Protein AF-A0A1J7FN39-F1 (afdb_monomer_lite)

Radius of gyration: 36.55 Å; chains: 1; bounding box: 79×54×93 Å

Sequence (233 aa):
MSTKKVCKKVKIRKEMMRYMKLQKYIIPDVGKKKDVFAILNDAWRRHKCAIKEEHFSKYKTTYERLKNHLKDIPECATKANKEMPNQAEMFCETRQSKKGESLDQETTNAVAQLKDLIENSSQQPGETFQSVFGKEKPRRVRCNGRVTTPTLLKRTEEIAKIEKIHVDELKLLNDKVEEIDAKYKQEMSSMEQNFSNFAKECHKSKQLRSRCGGISNNVINTGYFYVDTCSKY

Organism: Lupinus angustifolius (NCBI:txid3871)

pLDDT: mean 70.2, std 17.02, range [32.0, 96.12]

Foldseek 3Di:
DDDDDPDPPVVVVVVVVVCCCPPPDPDDPVRPPPDVVVVVVVVVVVVVVVCCVVQPVVDDDPVSSVVSPDPPPPPPDDDDDDDQPALLLLLLVVQDDDPPDDGDPVSVVLNVQLVVCVVPDPDDSNVSVCVSPNDDDPVDRPRDDPPDDSVVSVVVVVVVVVVVVVVVVVVVVVVVVVVVVVVVVVVVVVVVVVVVVVVVVVVVVVVVCVVPPDDDDDDPPPPPPDPPPPDDD

InterPro domains:
  IPR004252 Probable transposase, Ptta/En/Spm, plant [PF03004] (35-150)

Secondary structure (DSSP, 8-state):
-----S-HHHHHHHHHHHHIIIII----TTTTTTHHHHHHHHHHHHHHHHHHIIIIIT--SHHHHHHTS-TTS--TTSSSS--PPPHHHHHHHHTSPPTT-PPPHHHHHHHHHHHHHHHH--S-HHHHHHHHH-PPBTTB-SS--SS--HHHHHHHHHHHHHHHHHHHHHHHHHHHHHHHHHHHHHHHHHHHHHHHHHHHHHHHHHHHHHHS---------------------

Structure (mmCIF, N/CA/C/O backbone):
data_AF-A0A1J7FN39-F1
#
_entry.id   AF-A0A1J7FN39-F1
#
loop_
_atom_site.group_PDB
_atom_site.id
_atom_site.type_symbol
_atom_site.label_atom_id
_atom_site.label_alt_id
_atom_site.label_comp_id
_atom_site.label_asym_id
_atom_site.label_entity_id
_atom_site.label_seq_id
_atom_site.pdbx_PDB_ins_code
_atom_site.Cartn_x
_atom_site.Cartn_y
_atom_site.Cartn_z
_atom_site.occupancy
_atom_site.B_iso_or_equiv
_atom_site.auth_seq_id
_atom_site.auth_comp_id
_atom_site.auth_asym_id
_atom_site.auth_atom_id
_atom_site.pdbx_PDB_model_num
ATOM 1 N N . MET A 1 1 ? 16.480 -22.082 7.701 1.00 34.12 1 MET A N 1
ATOM 2 C CA . MET A 1 1 ? 15.512 -22.194 6.581 1.00 34.12 1 MET A CA 1
ATOM 3 C C . MET A 1 1 ? 14.084 -22.133 7.110 1.00 34.12 1 MET A C 1
ATOM 5 O O . MET A 1 1 ? 13.829 -22.644 8.190 1.00 34.12 1 MET A O 1
ATOM 9 N N . SER A 1 2 ? 13.177 -21.590 6.289 1.00 32.00 2 SER A N 1
ATOM 10 C CA . SER A 1 2 ? 11.706 -21.670 6.371 1.00 32.00 2 SER A CA 1
ATOM 11 C C . SER A 1 2 ? 10.966 -20.439 6.915 1.00 32.00 2 SER A C 1
ATOM 13 O O . SER A 1 2 ? 10.503 -20.367 8.051 1.00 32.00 2 SER A O 1
ATOM 15 N N . THR A 1 3 ? 10.809 -19.473 6.009 1.00 44.78 3 THR A N 1
ATOM 16 C CA . THR A 1 3 ? 9.709 -18.507 5.972 1.00 44.78 3 THR A CA 1
ATOM 17 C C . THR A 1 3 ? 8.399 -19.206 5.564 1.00 44.78 3 THR A C 1
ATOM 19 O O . THR A 1 3 ? 8.427 -20.249 4.915 1.00 44.78 3 THR A O 1
ATOM 22 N N . LYS A 1 4 ? 7.252 -18.559 5.845 1.00 38.06 4 LYS A N 1
ATOM 23 C CA . LYS A 1 4 ? 5.881 -18.822 5.323 1.00 38.06 4 LYS A CA 1
ATOM 24 C C . LYS A 1 4 ? 4.934 -19.614 6.239 1.00 38.06 4 LYS A C 1
ATOM 26 O O . LYS A 1 4 ? 4.622 -20.774 5.990 1.00 38.06 4 LYS A O 1
ATOM 31 N N . LYS A 1 5 ? 4.295 -18.923 7.192 1.00 41.59 5 LYS A N 1
ATOM 32 C CA . LYS A 1 5 ? 2.971 -19.327 7.723 1.00 41.59 5 LYS A CA 1
ATOM 33 C C . LYS A 1 5 ? 1.988 -18.153 7.830 1.00 41.59 5 LYS A C 1
ATOM 35 O O . LYS A 1 5 ? 1.170 -18.091 8.739 1.00 41.59 5 LYS A O 1
ATOM 40 N N . VAL A 1 6 ? 2.019 -17.231 6.868 1.00 36.62 6 VAL A N 1
ATOM 41 C CA . VAL A 1 6 ? 0.958 -16.224 6.736 1.00 36.62 6 VAL A CA 1
ATOM 42 C C . VAL A 1 6 ? -0.284 -16.896 6.129 1.00 36.62 6 VAL A C 1
ATOM 44 O O . VAL A 1 6 ? -0.301 -17.277 4.962 1.00 36.62 6 VAL A O 1
ATOM 47 N N . CYS A 1 7 ? -1.329 -17.029 6.950 1.00 39.72 7 CYS A N 1
ATOM 48 C CA . CYS A 1 7 ? -2.735 -17.138 6.544 1.00 39.72 7 CYS A CA 1
ATOM 49 C C . CYS A 1 7 ? -3.191 -18.429 5.816 1.00 39.72 7 CYS A C 1
ATOM 51 O O . CYS A 1 7 ? -3.569 -18.406 4.645 1.00 39.72 7 CYS A O 1
ATOM 53 N N . LYS A 1 8 ? -3.291 -19.563 6.530 1.00 43.03 8 LYS A N 1
ATOM 54 C CA . LYS A 1 8 ? -3.898 -20.807 5.992 1.00 43.03 8 LYS A CA 1
ATOM 55 C C . LYS A 1 8 ? -5.393 -20.663 5.616 1.00 43.03 8 LYS A C 1
ATOM 57 O O . LYS A 1 8 ? -5.844 -21.294 4.667 1.00 43.03 8 LYS A O 1
ATOM 62 N N . LYS A 1 9 ? -6.162 -19.783 6.278 1.00 40.75 9 LYS A N 1
ATOM 63 C CA . LYS A 1 9 ? -7.630 -19.652 6.091 1.00 40.75 9 LYS A CA 1
ATOM 64 C C . LYS A 1 9 ? -8.039 -19.035 4.741 1.00 40.75 9 LYS A C 1
ATOM 66 O O . LYS A 1 9 ? -9.025 -19.453 4.142 1.00 40.75 9 LYS A O 1
ATOM 71 N N . VAL A 1 10 ? -7.265 -18.069 4.234 1.00 43.56 10 VAL A N 1
ATOM 72 C CA . VAL A 1 10 ? -7.459 -17.477 2.890 1.00 43.56 10 VAL A CA 1
ATOM 73 C C . VAL A 1 10 ? -6.849 -18.370 1.805 1.00 43.56 10 VAL A C 1
ATOM 75 O O . VAL A 1 10 ? -7.327 -18.379 0.669 1.00 43.56 10 VAL A O 1
ATOM 78 N N . LYS A 1 11 ? -5.827 -19.156 2.161 1.00 51.25 11 LYS A N 1
ATOM 79 C CA . LYS A 1 11 ? -5.111 -20.038 1.240 1.00 51.25 11 LYS A CA 1
ATOM 80 C C . LYS A 1 11 ? -5.948 -21.247 0.816 1.00 51.25 11 LYS A C 1
ATOM 82 O O . LYS A 1 11 ? -6.052 -21.477 -0.378 1.00 51.25 11 LYS A O 1
ATOM 87 N N . ILE A 1 12 ? -6.650 -21.915 1.738 1.00 55.88 12 ILE A N 1
ATOM 88 C CA . ILE A 1 12 ? -7.479 -23.102 1.429 1.00 55.88 12 ILE A CA 1
ATOM 89 C C . ILE A 1 12 ? -8.626 -22.767 0.464 1.00 55.88 12 ILE A C 1
ATOM 91 O O . ILE A 1 12 ? -8.820 -23.465 -0.524 1.00 55.88 12 ILE A O 1
ATOM 95 N N . ARG A 1 13 ? -9.349 -21.657 0.678 1.00 53.62 13 ARG A N 1
ATOM 96 C CA . ARG A 1 13 ? -10.420 -21.232 -0.244 1.00 53.62 13 ARG A CA 1
ATOM 97 C C . ARG A 1 13 ? -9.867 -20.897 -1.631 1.00 53.62 13 ARG A C 1
ATOM 99 O O . ARG A 1 13 ? -10.466 -21.278 -2.629 1.00 53.62 13 ARG A O 1
ATOM 106 N N . LYS A 1 14 ? -8.734 -20.188 -1.706 1.00 58.44 14 LYS A N 1
ATOM 107 C CA . LYS A 1 14 ? -8.092 -19.841 -2.984 1.00 58.44 14 LYS A CA 1
ATOM 108 C C . LYS A 1 14 ? -7.512 -21.070 -3.690 1.00 58.44 14 LYS A C 1
ATOM 110 O O . LYS A 1 14 ? -7.624 -21.147 -4.906 1.00 58.44 14 LYS A O 1
ATOM 115 N N . GLU A 1 15 ? -6.943 -22.025 -2.959 1.00 63.81 15 GLU A N 1
ATOM 116 C CA . GLU A 1 15 ? -6.402 -23.272 -3.513 1.00 63.81 15 GLU A CA 1
ATOM 117 C C . GLU A 1 15 ? -7.497 -24.237 -3.960 1.00 63.81 15 GLU A C 1
ATOM 119 O O . GLU A 1 15 ? -7.397 -24.753 -5.062 1.00 63.81 15 GLU A O 1
ATOM 124 N N . MET A 1 16 ? -8.588 -24.391 -3.205 1.00 64.12 16 MET A N 1
ATOM 125 C CA . MET A 1 16 ? -9.769 -25.155 -3.632 1.00 64.12 16 MET A CA 1
ATOM 126 C C . MET A 1 16 ? -10.371 -24.579 -4.924 1.00 64.12 16 MET A C 1
ATOM 128 O O . MET A 1 16 ? -10.688 -25.313 -5.858 1.00 64.12 16 MET A O 1
ATOM 132 N N . MET A 1 17 ? -10.447 -23.248 -5.020 1.00 61.38 17 MET A N 1
ATOM 133 C CA . MET A 1 17 ? -10.901 -22.552 -6.230 1.00 61.38 17 MET A CA 1
ATOM 134 C C . MET A 1 17 ? -9.913 -22.700 -7.395 1.00 61.38 17 MET A C 1
ATOM 136 O O . MET A 1 17 ? -10.335 -22.825 -8.542 1.00 61.38 17 MET A O 1
ATOM 140 N N . ARG A 1 18 ? -8.604 -22.696 -7.114 1.00 63.25 18 ARG A N 1
ATOM 141 C CA . ARG A 1 18 ? -7.536 -22.860 -8.109 1.00 63.25 18 ARG A CA 1
ATOM 142 C C . ARG A 1 18 ? -7.472 -24.304 -8.630 1.00 63.25 18 ARG A C 1
ATOM 144 O O . ARG A 1 18 ? -7.409 -24.482 -9.837 1.00 63.25 18 ARG A O 1
ATOM 151 N N . TYR A 1 19 ? -7.581 -25.307 -7.759 1.00 63.31 19 TYR A N 1
ATOM 152 C CA . TYR A 1 19 ? -7.671 -26.735 -8.093 1.00 63.31 19 TYR A CA 1
ATOM 153 C C . TYR A 1 19 ? -8.865 -27.013 -9.011 1.00 63.31 19 TYR A C 1
ATOM 155 O O . TYR A 1 19 ? -8.715 -27.563 -10.098 1.00 63.31 19 TYR A O 1
ATOM 163 N N . MET A 1 20 ? -10.053 -26.544 -8.626 1.00 62.12 20 MET A N 1
ATOM 164 C CA . MET A 1 20 ? -11.268 -26.787 -9.402 1.00 62.12 20 MET A CA 1
ATOM 165 C C . MET A 1 20 ? -11.247 -26.087 -10.772 1.00 62.12 20 MET A C 1
ATOM 167 O O . MET A 1 20 ? -11.716 -26.660 -11.752 1.00 62.12 20 MET A O 1
ATOM 171 N N . LYS A 1 21 ? -10.680 -24.872 -10.846 1.00 60.75 21 LYS A N 1
ATOM 172 C CA . LYS A 1 21 ? -10.595 -24.072 -12.079 1.00 60.75 21 LYS A CA 1
ATOM 173 C C . LYS A 1 21 ? -9.483 -24.524 -13.036 1.00 60.75 21 LYS A C 1
ATOM 175 O O . LYS A 1 21 ? -9.613 -24.277 -14.227 1.00 60.75 21 LYS A O 1
ATOM 180 N N . LEU A 1 22 ? -8.396 -25.121 -12.533 1.00 58.16 22 LEU A N 1
ATOM 181 C CA . LEU A 1 22 ? -7.221 -25.476 -13.344 1.00 58.16 22 LEU A CA 1
ATOM 182 C C . LEU A 1 22 ? -7.068 -26.976 -13.621 1.00 58.16 22 LEU A C 1
ATOM 184 O O . LEU A 1 22 ? -6.433 -27.313 -14.610 1.00 58.16 22 LEU A O 1
ATOM 188 N N . GLN A 1 23 ? -7.592 -27.869 -12.772 1.00 54.88 23 GLN A N 1
ATOM 189 C CA . GLN A 1 23 ? -7.263 -29.302 -12.860 1.00 54.88 23 GLN A CA 1
ATOM 190 C C . GLN A 1 23 ? -8.425 -30.233 -13.217 1.00 54.88 23 GLN A C 1
ATOM 192 O O . GLN A 1 23 ? -8.148 -31.355 -13.628 1.00 54.88 23 GLN A O 1
ATOM 197 N N . LYS A 1 24 ? -9.699 -29.834 -13.060 1.00 48.84 24 LYS A N 1
ATOM 198 C CA . LYS A 1 24 ? -10.812 -30.803 -13.160 1.00 48.84 24 LYS A CA 1
ATOM 199 C C . LYS A 1 24 ? -11.953 -30.439 -14.116 1.00 48.84 24 LYS A C 1
ATOM 201 O O . LYS A 1 24 ? -12.565 -31.355 -14.650 1.00 48.84 24 LYS A O 1
ATOM 206 N N . TYR A 1 25 ? -12.235 -29.155 -14.367 1.00 53.25 25 TYR A N 1
ATOM 207 C CA . TYR A 1 25 ? -13.359 -28.753 -15.229 1.00 53.25 25 TYR A CA 1
ATOM 208 C C . TYR A 1 25 ? -13.048 -27.498 -16.059 1.00 53.25 25 TYR A C 1
ATOM 210 O O . TYR A 1 25 ? -12.684 -26.459 -15.506 1.00 53.25 25 TYR A O 1
ATOM 218 N N . ILE A 1 26 ? -13.272 -27.559 -17.377 1.00 62.28 26 ILE A N 1
ATOM 219 C CA . ILE A 1 26 ? -13.358 -26.373 -18.244 1.00 62.28 26 ILE A CA 1
ATOM 220 C C . ILE A 1 26 ? -14.751 -25.777 -18.027 1.00 62.28 26 ILE A C 1
ATOM 222 O O . ILE A 1 26 ? -15.718 -26.158 -18.676 1.00 62.28 26 ILE A O 1
ATOM 226 N N . ILE A 1 27 ? -14.887 -24.899 -17.034 1.00 60.06 27 ILE A N 1
ATOM 227 C CA . ILE A 1 27 ? -16.185 -24.302 -16.701 1.00 60.06 27 ILE A CA 1
ATOM 228 C C . ILE A 1 27 ? -16.492 -23.223 -17.759 1.00 60.06 27 ILE A C 1
ATOM 230 O O . ILE A 1 27 ? -15.677 -22.314 -17.908 1.00 60.06 27 ILE A O 1
ATOM 234 N N . PRO A 1 28 ? -17.615 -23.257 -18.493 1.00 58.12 28 PRO A N 1
ATOM 235 C CA . PRO A 1 28 ? -17.995 -22.187 -19.420 1.00 58.12 28 PRO A CA 1
ATOM 236 C C . PRO A 1 28 ? -18.472 -20.938 -18.657 1.00 58.12 28 PRO A C 1
ATOM 238 O O . PRO A 1 28 ? -19.162 -21.053 -17.644 1.00 58.12 28 PRO A O 1
ATOM 241 N N . ASP A 1 29 ? -18.110 -19.730 -19.118 1.00 61.38 29 ASP A N 1
ATOM 242 C CA . ASP A 1 29 ? -18.354 -18.456 -18.396 1.00 61.38 29 ASP A CA 1
ATOM 243 C C . ASP A 1 29 ? -19.823 -18.211 -18.021 1.00 61.38 29 ASP A C 1
ATOM 245 O O . ASP A 1 29 ? -20.100 -17.585 -16.997 1.00 61.38 29 ASP A O 1
ATOM 249 N N . VAL A 1 30 ? -20.748 -18.772 -18.801 1.00 58.97 30 VAL A N 1
ATOM 250 C CA . VAL A 1 30 ? -22.201 -18.658 -18.613 1.00 58.97 30 VAL A CA 1
ATOM 251 C C . VAL A 1 30 ? -22.683 -19.426 -17.366 1.00 58.97 30 VAL A C 1
ATOM 253 O O . VAL A 1 30 ? -23.583 -18.959 -16.676 1.00 58.97 30 VAL A O 1
ATOM 256 N N . GLY A 1 31 ? -22.028 -20.540 -17.003 1.00 55.88 31 GLY A N 1
ATOM 257 C CA . GLY A 1 31 ? -22.325 -21.340 -15.799 1.00 55.88 31 GLY A CA 1
ATOM 258 C C . GLY A 1 31 ? -21.400 -21.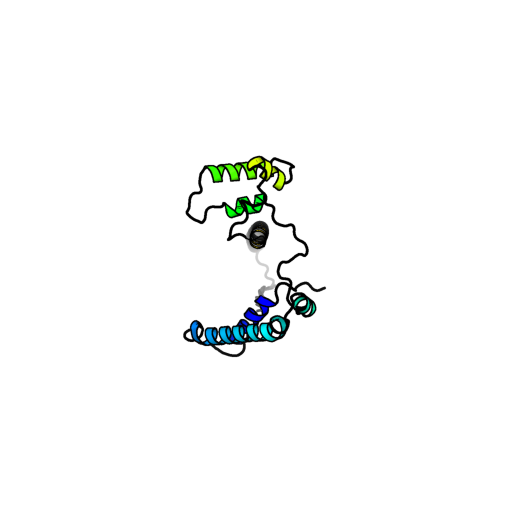070 -14.601 1.00 55.88 31 GLY A C 1
ATOM 259 O O . GLY A 1 31 ? -21.689 -21.484 -13.478 1.00 55.88 31 GLY A O 1
ATOM 260 N N . LYS A 1 32 ? -20.288 -20.343 -14.807 1.00 56.06 32 LYS A N 1
ATOM 261 C CA . LYS A 1 32 ? -19.256 -20.094 -13.778 1.00 56.06 32 LYS A CA 1
ATOM 262 C C . LYS A 1 32 ? -19.769 -19.373 -12.533 1.00 56.06 32 LYS A C 1
ATOM 264 O O . LYS A 1 32 ? -19.184 -19.552 -11.471 1.00 56.06 32 LYS A O 1
ATOM 269 N N . LYS A 1 33 ? -20.770 -18.494 -12.654 1.00 57.03 33 LYS A N 1
ATOM 270 C CA . LYS A 1 33 ? -20.973 -17.426 -11.658 1.00 57.03 33 LYS A CA 1
ATOM 271 C C . LYS A 1 33 ? -22.078 -17.662 -10.630 1.00 57.03 33 LYS A C 1
ATOM 273 O O . LYS A 1 33 ? -21.934 -17.159 -9.519 1.00 57.03 33 LYS A O 1
ATOM 278 N N . LYS A 1 34 ? -23.157 -18.382 -10.952 1.00 57.16 34 LYS A N 1
ATOM 279 C CA . LYS A 1 34 ? -24.285 -18.545 -10.015 1.00 57.16 34 LYS A CA 1
ATOM 280 C C . LYS A 1 34 ? -24.322 -19.927 -9.378 1.00 57.16 34 LYS A C 1
ATOM 282 O O . LYS A 1 34 ? -24.044 -20.022 -8.188 1.00 57.16 34 LYS A O 1
ATOM 287 N N . ASP A 1 35 ? -24.556 -20.984 -10.145 1.00 61.66 35 ASP A N 1
ATOM 288 C CA . ASP A 1 35 ? -24.883 -22.287 -9.547 1.00 61.66 35 ASP A CA 1
ATOM 289 C C . ASP A 1 35 ? -23.659 -22.993 -8.959 1.00 61.66 35 ASP A C 1
ATOM 291 O O . ASP A 1 35 ? -23.673 -23.418 -7.805 1.00 61.66 35 ASP A O 1
ATOM 295 N N . VAL A 1 36 ? -22.540 -23.012 -9.689 1.00 67.19 36 VAL A N 1
ATOM 296 C CA . VAL A 1 36 ? -21.293 -23.630 -9.207 1.00 67.19 36 VAL A CA 1
ATOM 297 C C . VAL A 1 36 ? -20.777 -22.930 -7.943 1.00 67.19 36 VAL A C 1
ATOM 299 O O . VAL A 1 36 ? -20.419 -23.587 -6.963 1.00 67.19 36 VAL A O 1
ATOM 302 N N . PHE A 1 37 ? -20.781 -21.591 -7.912 1.00 68.19 37 PHE A N 1
ATOM 303 C CA . PHE A 1 37 ? -20.374 -20.849 -6.715 1.00 68.19 37 PHE A CA 1
ATOM 304 C C . PHE A 1 37 ? -21.380 -20.961 -5.574 1.00 68.19 37 PHE A C 1
ATOM 306 O O . PHE A 1 37 ? -20.949 -21.002 -4.422 1.00 68.19 37 PHE A O 1
ATOM 313 N N . ALA A 1 38 ? -22.682 -21.039 -5.850 1.00 73.94 38 ALA A N 1
ATOM 314 C CA . ALA A 1 38 ? -23.686 -21.274 -4.819 1.00 73.94 38 ALA A CA 1
ATOM 315 C C . ALA A 1 38 ? -23.465 -22.630 -4.135 1.00 73.94 38 ALA A C 1
ATOM 317 O O . ALA A 1 38 ? -23.386 -22.678 -2.908 1.00 73.94 38 ALA A O 1
ATOM 318 N N . ILE A 1 39 ? -23.248 -23.697 -4.910 1.00 77.25 39 ILE A N 1
ATOM 319 C CA . ILE A 1 39 ? -22.994 -25.050 -4.394 1.00 77.25 39 ILE A CA 1
ATOM 320 C C . ILE A 1 39 ? -21.712 -25.086 -3.555 1.00 77.25 39 ILE A C 1
ATOM 322 O O . ILE A 1 39 ? -21.708 -25.607 -2.441 1.00 77.25 39 ILE A O 1
ATOM 326 N N . LEU A 1 40 ? -20.624 -24.482 -4.040 1.00 77.25 40 LEU A N 1
ATOM 327 C CA . LEU A 1 40 ? -19.353 -24.440 -3.304 1.00 77.25 40 LEU A CA 1
ATOM 328 C C . LEU A 1 40 ? -19.446 -23.614 -2.024 1.00 77.25 40 LEU A C 1
ATOM 330 O O . LEU A 1 40 ? -18.893 -24.000 -0.992 1.00 77.25 40 LEU A O 1
ATOM 334 N N . ASN A 1 41 ? -20.130 -22.470 -2.076 1.00 76.38 41 ASN A N 1
ATOM 335 C CA . ASN A 1 41 ? -20.339 -21.637 -0.899 1.00 76.38 41 ASN A CA 1
ATOM 336 C C . ASN A 1 41 ? -21.219 -22.352 0.129 1.00 76.38 41 ASN A C 1
ATOM 338 O O . ASN A 1 41 ? -20.944 -22.240 1.325 1.00 76.38 41 ASN A O 1
ATOM 342 N N . ASP A 1 42 ? -22.230 -23.102 -0.312 1.00 79.69 42 ASP A N 1
ATOM 343 C CA . ASP A 1 42 ? -23.075 -23.893 0.576 1.00 79.69 42 ASP A CA 1
ATOM 344 C C . ASP A 1 42 ? -22.310 -25.069 1.197 1.00 79.69 42 ASP A C 1
ATOM 346 O O . ASP A 1 42 ? -22.337 -25.240 2.415 1.00 79.69 42 ASP A O 1
ATOM 350 N N . ALA A 1 43 ? -21.524 -25.807 0.410 1.00 77.44 43 ALA A N 1
ATOM 351 C CA . ALA A 1 43 ? -20.646 -26.862 0.917 1.00 77.44 43 ALA A CA 1
ATOM 352 C C . ALA A 1 43 ? -19.650 -26.319 1.957 1.00 77.44 43 ALA A C 1
ATOM 354 O O . ALA A 1 43 ? -19.485 -26.888 3.038 1.00 77.44 43 ALA A O 1
ATOM 355 N N . TRP A 1 44 ? -19.045 -25.159 1.686 1.00 76.56 44 TRP A N 1
ATOM 356 C CA . TRP A 1 44 ? -18.165 -24.479 2.637 1.00 76.56 44 TRP A CA 1
ATOM 357 C C . TRP A 1 44 ? -18.905 -23.999 3.893 1.00 76.56 44 TRP A C 1
ATOM 359 O O . TRP A 1 44 ? -18.366 -24.049 5.001 1.00 76.56 44 TRP A O 1
ATOM 369 N N . ARG A 1 45 ? -20.148 -23.525 3.750 1.00 81.00 45 ARG A N 1
ATOM 370 C CA . ARG A 1 45 ? -21.006 -23.152 4.879 1.00 81.00 45 ARG A CA 1
ATOM 371 C C . ARG A 1 45 ? -21.278 -24.364 5.770 1.00 81.00 45 ARG A C 1
ATOM 373 O O . ARG A 1 45 ? -21.027 -24.263 6.968 1.00 81.00 45 ARG A O 1
ATOM 380 N N . ARG A 1 46 ? -21.694 -25.498 5.194 1.00 78.00 46 ARG A N 1
ATOM 381 C CA . ARG A 1 46 ? -21.938 -26.758 5.919 1.00 78.00 46 ARG A CA 1
ATOM 382 C C . ARG A 1 46 ? -20.687 -27.256 6.633 1.00 78.00 46 ARG A C 1
ATOM 384 O O . ARG A 1 46 ? -20.755 -27.565 7.816 1.00 78.00 46 ARG A O 1
ATOM 391 N N . HIS A 1 47 ? -19.539 -27.234 5.959 1.00 76.38 47 HIS A N 1
ATOM 392 C CA . HIS A 1 47 ? -18.257 -27.614 6.554 1.00 76.38 47 HIS A CA 1
ATOM 393 C C . HIS A 1 47 ? -17.910 -26.769 7.793 1.00 76.38 47 HIS A C 1
ATOM 395 O O . HIS A 1 47 ? -17.554 -27.311 8.835 1.00 76.38 47 HIS A O 1
ATOM 401 N N . LYS A 1 48 ? -18.083 -25.440 7.731 1.00 73.81 48 LYS A N 1
ATOM 402 C CA . LYS A 1 48 ? -17.871 -24.566 8.901 1.00 73.81 48 LYS A CA 1
ATOM 403 C C . LYS A 1 48 ? -18.858 -24.842 10.036 1.00 73.81 48 LYS A C 1
ATOM 405 O O . LYS A 1 48 ? -18.467 -24.743 11.196 1.00 73.81 48 LYS A O 1
ATOM 410 N N . CYS A 1 49 ? -20.118 -25.133 9.714 1.00 77.25 49 CYS A N 1
ATOM 411 C CA . CYS A 1 49 ? -21.118 -25.491 10.718 1.00 77.25 49 CYS A CA 1
ATOM 412 C C . CYS A 1 49 ? -20.750 -26.803 11.419 1.00 77.25 49 CYS A C 1
ATOM 414 O O . CYS A 1 49 ? -20.762 -26.830 12.642 1.00 77.25 49 CYS A O 1
ATOM 416 N N . ALA A 1 50 ? -20.338 -27.834 10.675 1.00 77.44 50 ALA A N 1
ATOM 417 C CA . ALA A 1 50 ? -19.904 -29.113 11.240 1.00 77.44 50 ALA A CA 1
ATOM 418 C C . ALA A 1 50 ? -18.711 -28.945 12.195 1.00 77.44 50 ALA A C 1
ATOM 420 O O . ALA A 1 50 ? -18.772 -29.388 13.336 1.00 77.44 50 ALA A O 1
ATOM 421 N N . ILE A 1 51 ? -17.686 -28.190 11.780 1.00 74.44 51 ILE A N 1
ATOM 422 C CA . ILE A 1 51 ? -16.537 -27.857 12.640 1.00 74.44 51 ILE A CA 1
ATOM 423 C C . ILE A 1 51 ? -16.989 -27.137 13.919 1.00 74.44 51 ILE A C 1
ATOM 425 O O . ILE A 1 51 ? -16.463 -27.393 15.000 1.00 74.44 51 ILE A O 1
ATOM 429 N N . LYS A 1 52 ? -17.947 -26.207 13.812 1.00 76.50 52 LYS A N 1
ATOM 430 C CA . LYS A 1 52 ? -18.460 -25.469 14.972 1.00 76.50 52 LYS A CA 1
ATOM 431 C C . LYS A 1 52 ? -19.228 -26.388 15.921 1.00 76.50 52 LYS A C 1
ATOM 433 O O . LYS A 1 52 ? -19.026 -26.287 17.126 1.00 76.50 52 LYS A O 1
ATOM 438 N N . GLU A 1 53 ? -20.066 -27.275 15.401 1.00 77.38 53 GLU A N 1
ATOM 439 C CA . GLU A 1 53 ? -20.793 -28.240 16.225 1.00 77.38 53 GLU A CA 1
ATOM 440 C C . GLU A 1 53 ? -19.841 -29.190 16.959 1.00 77.38 53 GLU A C 1
ATOM 442 O O . GLU A 1 53 ? -19.914 -29.319 18.182 1.00 77.38 53 GLU A O 1
ATOM 447 N N . GLU A 1 54 ? -18.878 -29.767 16.239 1.00 73.81 54 GLU A N 1
ATOM 448 C CA . GLU A 1 54 ? -17.952 -30.768 16.773 1.00 73.81 54 GLU A CA 1
ATOM 449 C C . GLU A 1 54 ? -16.963 -30.195 17.799 1.00 73.81 54 GLU A C 1
ATOM 451 O O . GLU A 1 54 ? -16.696 -30.827 18.825 1.00 73.81 54 GLU A O 1
ATOM 456 N N . HIS A 1 55 ? -16.441 -28.987 17.555 1.00 70.00 55 HIS A N 1
ATOM 457 C CA . HIS A 1 55 ? -15.342 -28.427 18.349 1.00 70.00 55 HIS A CA 1
ATOM 458 C C . HIS A 1 55 ? -15.734 -27.257 19.260 1.00 70.00 55 HIS A C 1
ATOM 460 O O . HIS A 1 55 ? -14.936 -26.868 20.112 1.00 70.00 55 HIS A O 1
ATOM 466 N N . PHE A 1 56 ? -16.924 -26.668 19.101 1.00 71.50 56 PHE A N 1
ATOM 467 C CA . PHE A 1 56 ? -17.347 -25.506 19.892 1.00 71.50 56 PHE A CA 1
ATOM 468 C C . PHE A 1 56 ? -18.677 -25.731 20.6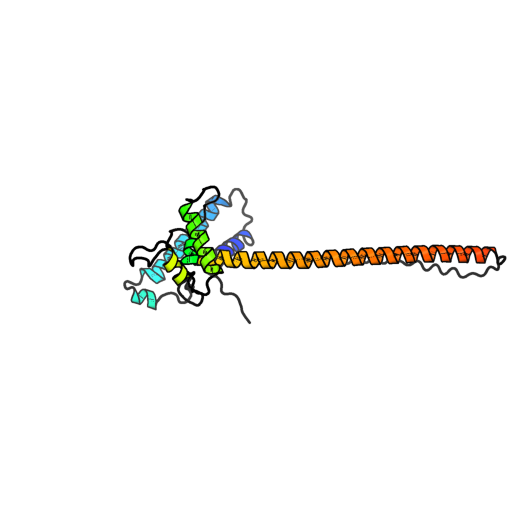19 1.00 71.50 56 PHE A C 1
ATOM 470 O O . PHE A 1 56 ? -18.731 -25.541 21.835 1.00 71.50 56 PHE A O 1
ATOM 477 N N . SER A 1 57 ? -19.734 -26.145 19.910 1.00 77.56 57 SER A N 1
ATOM 478 C CA . SER A 1 57 ? -21.078 -26.319 20.490 1.00 77.56 57 SER A CA 1
ATOM 479 C C . SER A 1 57 ? -21.156 -27.500 21.466 1.00 77.56 57 SER A C 1
ATOM 481 O O . SER A 1 57 ? -21.964 -27.463 22.391 1.00 77.56 57 SER A O 1
ATOM 483 N N . LYS A 1 58 ? -20.277 -28.504 21.325 1.00 80.75 58 LYS A N 1
ATOM 484 C CA . LYS A 1 58 ? -20.173 -29.660 22.235 1.00 80.75 58 LYS A CA 1
ATOM 485 C C . LYS A 1 58 ? -19.873 -29.286 23.695 1.00 80.75 58 LYS A C 1
ATOM 487 O O . LYS A 1 58 ? -20.238 -30.031 24.601 1.00 80.75 58 LYS A O 1
ATOM 492 N N . TYR A 1 59 ? -19.213 -28.152 23.936 1.00 81.81 59 TYR A N 1
ATOM 493 C CA . TYR A 1 59 ? -18.766 -27.746 25.271 1.00 81.81 59 TYR A CA 1
ATOM 494 C C . TYR A 1 59 ? -19.656 -26.642 25.852 1.00 81.81 59 TYR A C 1
ATOM 496 O O . TYR A 1 59 ? -19.879 -25.590 25.231 1.00 81.81 59 TYR A O 1
ATOM 504 N N . LYS A 1 60 ? -20.146 -26.857 27.078 1.00 77.44 60 LYS A N 1
ATOM 505 C CA . LYS A 1 60 ? -21.103 -25.952 27.734 1.00 77.44 60 LYS A CA 1
ATOM 506 C C . LYS A 1 60 ? -20.407 -24.739 28.348 1.00 77.44 60 LYS A C 1
ATOM 508 O O . LYS A 1 60 ? -20.915 -23.625 28.233 1.00 77.44 60 LYS A O 1
ATOM 513 N N . THR A 1 61 ? -19.241 -24.939 28.962 1.00 83.00 6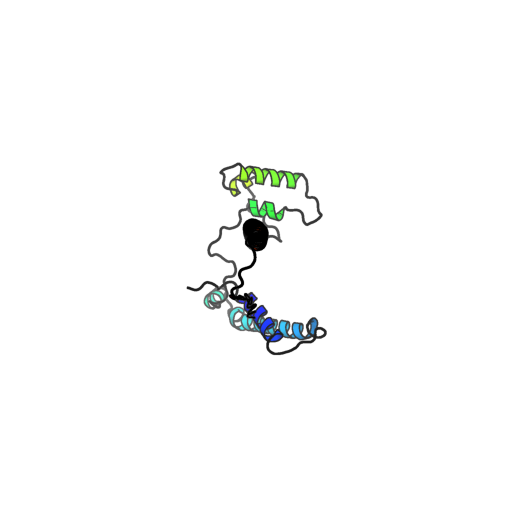1 THR A N 1
ATOM 514 C CA . THR A 1 61 ? -18.508 -23.883 29.670 1.00 83.00 61 THR A CA 1
ATOM 515 C C . THR A 1 61 ? -17.413 -23.259 28.803 1.00 83.00 61 THR A C 1
ATOM 517 O O . THR A 1 61 ? -16.813 -23.902 27.940 1.00 83.00 61 THR A O 1
ATOM 520 N N . THR A 1 62 ? -17.118 -21.978 29.039 1.00 69.19 62 THR A N 1
ATOM 521 C CA . THR A 1 62 ? -16.062 -21.249 28.314 1.00 69.19 62 THR A CA 1
ATOM 522 C C . THR A 1 62 ? -14.676 -21.857 28.549 1.00 69.19 62 THR A C 1
ATOM 524 O O . THR A 1 62 ? -13.851 -21.874 27.640 1.00 69.19 62 THR A O 1
ATOM 527 N N . TYR A 1 63 ? -14.431 -22.407 29.740 1.00 78.00 63 TYR A N 1
ATOM 528 C CA . TYR A 1 63 ? -13.167 -23.054 30.094 1.00 78.00 63 TYR A CA 1
ATOM 529 C C . TYR A 1 63 ? -12.902 -24.318 29.257 1.00 78.00 63 TYR A C 1
ATOM 531 O O . TYR A 1 63 ? -11.822 -24.474 28.689 1.00 78.00 63 TYR A O 1
ATOM 539 N N . GLU A 1 64 ? -13.902 -25.188 29.097 1.00 76.56 64 GLU A N 1
ATOM 540 C CA . GLU A 1 64 ? -13.795 -26.401 28.273 1.00 76.56 64 GLU A CA 1
ATOM 541 C C . GLU A 1 64 ? -13.576 -26.088 26.791 1.00 76.56 64 GLU A C 1
ATOM 543 O O . GLU A 1 64 ? -12.802 -26.778 26.124 1.00 76.56 64 GLU A O 1
ATOM 548 N N . ARG A 1 65 ? -14.207 -25.017 26.286 1.00 78.50 65 ARG A N 1
ATOM 549 C CA . ARG A 1 65 ? -13.985 -24.521 24.918 1.00 78.50 65 ARG A CA 1
ATOM 550 C C . ARG A 1 65 ? -12.549 -24.057 24.706 1.00 78.50 65 ARG A C 1
ATOM 552 O O . ARG A 1 65 ? -11.989 -24.314 23.649 1.00 78.50 65 ARG A O 1
ATOM 559 N N . LEU A 1 66 ? -11.953 -23.386 25.694 1.00 70.00 66 LEU A N 1
ATOM 560 C CA . LEU A 1 66 ? -10.566 -22.914 25.628 1.00 70.00 66 LEU A CA 1
ATOM 561 C C . LEU A 1 66 ? -9.564 -24.072 25.710 1.00 70.00 66 LEU A C 1
ATOM 563 O O . LEU A 1 66 ? -8.581 -24.080 24.975 1.00 70.00 66 LEU A O 1
ATOM 567 N N . LYS A 1 67 ? -9.832 -25.080 26.548 1.00 75.69 67 LYS A N 1
ATOM 568 C CA . LYS A 1 67 ? -8.971 -26.266 26.688 1.00 75.69 67 LYS A CA 1
ATOM 569 C C . LYS A 1 67 ? -8.972 -27.154 25.437 1.00 75.69 67 LYS A C 1
ATOM 571 O O . LYS A 1 67 ? -7.935 -27.710 25.088 1.00 75.69 67 LYS A O 1
ATOM 576 N N . ASN A 1 68 ? -10.118 -27.260 24.762 1.00 70.31 68 ASN A N 1
ATOM 577 C CA . ASN A 1 68 ? -10.292 -28.040 23.530 1.00 70.31 68 ASN A CA 1
ATOM 578 C C . ASN A 1 68 ? -10.254 -27.183 22.257 1.00 70.31 68 ASN A C 1
ATOM 580 O O . ASN A 1 68 ? -10.612 -27.651 21.175 1.00 70.31 68 ASN A O 1
ATOM 584 N N . HIS A 1 69 ? -9.824 -25.926 22.369 1.00 65.56 69 HIS A N 1
ATOM 585 C CA . HIS A 1 69 ? -9.631 -25.061 21.218 1.00 65.56 69 HIS A CA 1
ATOM 586 C C . HIS A 1 69 ? -8.598 -25.703 20.286 1.00 65.56 69 HIS A C 1
ATOM 588 O O . HIS A 1 69 ? -7.482 -26.022 20.705 1.00 65.56 69 HIS A O 1
ATOM 594 N N . LEU A 1 70 ? -8.968 -25.900 19.017 1.00 60.88 70 LEU A N 1
ATOM 595 C CA . LEU A 1 70 ? -8.062 -26.410 17.990 1.00 60.88 70 LEU A CA 1
ATOM 596 C C . LEU A 1 70 ? -6.776 -25.565 17.993 1.00 60.88 70 LEU A C 1
ATOM 598 O O . LEU A 1 70 ? -6.800 -24.390 17.626 1.00 60.88 70 LEU A O 1
ATOM 602 N N . LYS A 1 71 ? -5.650 -26.174 18.394 1.00 60.66 71 LYS A N 1
ATOM 603 C CA . LYS A 1 71 ? -4.329 -25.518 18.513 1.00 60.66 71 LYS A CA 1
ATOM 604 C C . LYS A 1 71 ? -3.840 -24.887 17.199 1.00 60.66 71 LYS A C 1
ATOM 606 O O . LYS A 1 71 ? -2.968 -24.028 17.220 1.00 60.66 71 LYS A O 1
ATOM 611 N N . ASP A 1 72 ? -4.431 -25.288 16.073 1.00 52.44 72 ASP A N 1
ATOM 612 C CA . ASP A 1 72 ? -4.089 -24.841 14.721 1.00 52.44 72 ASP A CA 1
ATOM 613 C C . ASP A 1 72 ? -5.008 -23.753 14.142 1.00 52.44 72 ASP A C 1
ATOM 615 O O . ASP A 1 72 ? -4.836 -23.363 12.980 1.00 52.44 72 ASP A O 1
ATOM 619 N N . ILE A 1 73 ? -5.975 -23.225 14.903 1.00 46.09 73 ILE A N 1
ATOM 620 C CA . ILE A 1 73 ? -6.621 -21.974 14.496 1.00 46.09 73 ILE A CA 1
ATOM 621 C C . ILE A 1 73 ? -5.563 -20.886 14.685 1.00 46.09 73 ILE A C 1
ATOM 623 O O . ILE A 1 73 ? -5.169 -20.639 15.824 1.00 46.09 73 ILE A O 1
ATOM 627 N N . PRO A 1 74 ? -5.072 -20.236 13.608 1.00 44.50 74 PRO A N 1
ATOM 628 C CA . PRO A 1 74 ? -4.180 -19.112 13.788 1.00 44.50 74 PRO A CA 1
ATOM 629 C C . PRO A 1 74 ? -4.952 -18.102 14.619 1.00 44.50 74 PRO A C 1
ATOM 631 O O . PRO A 1 74 ? -6.060 -17.705 14.241 1.00 44.50 74 PRO A O 1
ATOM 634 N N . GLU A 1 75 ? -4.365 -17.733 15.748 1.00 42.59 75 GLU A N 1
ATOM 635 C CA . GLU A 1 75 ? -4.750 -16.603 16.569 1.00 42.59 75 GLU A CA 1
ATOM 636 C C . GLU A 1 75 ? -4.594 -15.344 15.708 1.00 42.59 75 GLU A C 1
ATOM 638 O O . GLU A 1 75 ? -3.609 -14.611 15.740 1.00 42.59 75 GLU A O 1
ATOM 643 N N . CYS A 1 76 ? -5.519 -15.171 14.766 1.00 39.88 76 CYS A N 1
ATOM 644 C CA . CYS A 1 76 ? -5.520 -14.060 13.849 1.00 39.88 76 CYS A CA 1
ATOM 645 C C . CYS A 1 76 ? -5.913 -12.842 14.675 1.00 39.88 76 CYS A C 1
ATOM 647 O O . CYS A 1 76 ? -7.092 -12.557 14.856 1.00 39.88 76 CYS A O 1
ATOM 649 N N . ALA A 1 77 ? -4.870 -12.136 15.104 1.00 39.91 77 ALA A N 1
ATOM 650 C CA . ALA A 1 77 ? -4.877 -10.791 15.654 1.00 39.91 77 ALA A CA 1
ATOM 651 C C . ALA A 1 77 ? -5.196 -10.632 17.147 1.00 39.91 77 ALA A C 1
ATOM 653 O O . ALA A 1 77 ? -5.685 -9.577 17.543 1.00 39.91 77 ALA A O 1
ATOM 654 N N . THR A 1 78 ? -4.809 -11.582 17.999 1.00 40.59 78 THR A N 1
ATOM 655 C CA . THR A 1 78 ? -4.600 -11.275 19.421 1.00 40.59 78 THR A CA 1
ATOM 656 C C . THR A 1 78 ? -3.166 -11.597 19.820 1.00 40.59 78 THR A C 1
ATOM 658 O O . THR A 1 78 ? -2.820 -12.721 20.123 1.00 40.59 78 THR A O 1
ATOM 661 N N . LYS A 1 79 ? -2.334 -10.548 19.825 1.00 53.38 79 LYS A N 1
ATOM 662 C CA . LYS A 1 79 ? -1.095 -10.438 20.612 1.00 53.38 79 LYS A CA 1
ATOM 663 C C . LYS A 1 79 ? 0.051 -11.400 20.256 1.00 53.38 79 LYS A C 1
ATOM 665 O O . LYS A 1 79 ? 0.283 -12.389 20.931 1.00 53.38 79 LYS A O 1
ATOM 670 N N . ALA A 1 80 ? 0.882 -10.995 19.299 1.00 37.94 80 ALA A N 1
ATOM 671 C CA . ALA A 1 80 ? 2.316 -11.285 19.353 1.00 37.94 80 ALA A CA 1
ATOM 672 C C . ALA A 1 80 ? 3.061 -10.273 18.472 1.00 37.94 80 ALA A C 1
ATOM 674 O O . ALA A 1 80 ? 3.057 -10.391 17.250 1.00 37.94 80 ALA A O 1
ATOM 675 N N . ASN A 1 81 ? 3.659 -9.267 19.114 1.00 45.16 81 ASN A N 1
ATOM 676 C CA . ASN A 1 81 ? 4.642 -8.326 18.564 1.00 45.16 81 ASN A CA 1
ATOM 677 C C . ASN A 1 81 ? 4.174 -7.457 17.388 1.00 45.16 81 ASN A C 1
ATOM 679 O O . ASN A 1 81 ? 4.290 -7.858 16.236 1.00 45.16 81 ASN A O 1
ATOM 683 N N . LYS A 1 82 ? 3.669 -6.255 17.692 1.00 47.00 82 LYS A N 1
ATOM 684 C CA . LYS A 1 82 ? 3.658 -5.038 16.850 1.00 47.00 82 LYS A CA 1
ATOM 685 C C . LYS A 1 82 ? 2.871 -3.983 17.628 1.00 47.00 82 LYS A C 1
ATOM 687 O O . LYS A 1 82 ? 1.696 -4.233 17.906 1.00 47.00 82 LYS A O 1
ATOM 692 N N . GLU A 1 83 ? 3.493 -2.856 17.957 1.00 55.72 83 GLU A N 1
ATOM 693 C CA . GLU A 1 83 ? 2.880 -1.746 18.697 1.00 55.72 83 GLU A CA 1
ATOM 694 C C . GLU A 1 83 ? 1.466 -1.436 18.191 1.00 55.72 83 GLU A C 1
ATOM 696 O O . GLU A 1 83 ? 1.142 -1.551 16.998 1.00 55.72 83 GLU A O 1
ATOM 701 N N . MET A 1 84 ? 0.574 -1.174 19.142 1.00 56.97 84 MET A N 1
ATOM 702 C CA . MET A 1 84 ? -0.781 -0.740 18.843 1.00 56.97 84 MET A CA 1
ATOM 703 C C . MET A 1 84 ? -0.664 0.649 18.203 1.00 56.97 84 MET A C 1
ATOM 705 O O . MET A 1 84 ? 0.042 1.473 18.776 1.00 56.97 84 MET A O 1
ATOM 709 N N . PRO A 1 85 ? -1.279 0.895 17.029 1.00 64.12 85 PRO A N 1
ATOM 710 C CA . PRO A 1 85 ? -1.179 2.194 16.379 1.00 64.12 85 PRO A CA 1
ATOM 711 C C . PRO A 1 85 ? -1.637 3.265 17.351 1.00 64.12 85 PRO A C 1
ATOM 713 O O . PRO A 1 85 ? -2.615 3.073 18.090 1.00 64.12 85 PRO A O 1
ATOM 716 N N . ASN A 1 86 ? -0.871 4.344 17.392 1.00 75.44 86 ASN A N 1
ATOM 717 C CA . ASN A 1 86 ? -1.052 5.357 18.404 1.00 75.44 86 ASN A CA 1
ATOM 718 C C . ASN A 1 86 ? -2.398 6.074 18.198 1.00 75.44 86 ASN A C 1
ATOM 720 O O . ASN A 1 86 ? -2.930 6.173 17.091 1.00 75.44 86 ASN A O 1
ATOM 724 N N . GLN A 1 87 ? -2.958 6.601 19.283 1.00 78.19 87 GLN A N 1
ATOM 725 C CA . GLN A 1 87 ? -4.227 7.317 19.282 1.00 78.19 87 GLN A CA 1
ATOM 726 C C . GLN A 1 87 ? -4.249 8.482 18.277 1.00 78.19 87 GLN A C 1
ATOM 728 O O . GLN A 1 87 ? -5.254 8.675 17.593 1.00 78.19 87 GLN A O 1
ATOM 733 N N . ALA A 1 88 ? -3.130 9.199 18.134 1.00 79.88 88 ALA A N 1
ATOM 734 C CA . ALA A 1 88 ? -2.984 10.277 17.158 1.00 79.88 88 ALA A CA 1
ATOM 735 C C . ALA A 1 88 ? -3.058 9.777 15.706 1.00 79.88 88 ALA A C 1
ATOM 737 O O . ALA A 1 88 ? -3.738 10.382 14.881 1.00 79.88 88 ALA A O 1
ATOM 738 N N . GLU A 1 89 ? -2.416 8.648 15.397 1.00 80.25 89 GLU A N 1
ATOM 739 C CA . GLU A 1 89 ? -2.423 8.051 14.053 1.00 80.25 89 GLU A CA 1
ATOM 740 C C . GLU A 1 89 ? -3.830 7.589 13.674 1.00 80.25 89 GLU A C 1
ATOM 742 O O . GLU A 1 89 ? -4.342 7.914 12.603 1.00 80.25 89 GLU A O 1
ATOM 747 N N . MET A 1 90 ? -4.498 6.897 14.603 1.00 80.81 90 MET A N 1
ATOM 748 C CA . MET A 1 90 ? -5.894 6.490 14.447 1.00 80.81 90 MET A CA 1
ATOM 749 C C . MET A 1 90 ? -6.801 7.700 14.191 1.00 80.81 90 MET A C 1
ATOM 751 O O . MET A 1 90 ? -7.667 7.645 13.315 1.00 80.81 90 MET A O 1
ATOM 755 N N . PHE A 1 91 ? -6.602 8.802 14.919 1.00 82.25 91 PHE A N 1
ATOM 756 C CA . PHE A 1 91 ? -7.372 10.027 14.726 1.00 82.25 91 PHE A CA 1
ATOM 757 C C . PHE A 1 91 ? -7.151 10.629 13.334 1.00 82.25 91 PHE A C 1
ATOM 759 O O . PHE A 1 91 ? -8.127 10.832 12.608 1.00 82.25 91 PHE A O 1
ATOM 766 N N . CYS A 1 92 ? -5.893 10.835 12.936 1.00 82.62 92 CYS A N 1
ATOM 767 C CA . CYS A 1 92 ? -5.528 11.386 11.632 1.00 82.62 92 CYS A CA 1
ATOM 768 C C . CYS A 1 92 ? -6.116 10.581 10.472 1.00 82.62 92 CYS A C 1
ATOM 770 O O . CYS A 1 92 ? -6.589 11.180 9.512 1.00 82.62 92 CYS A O 1
ATOM 772 N N . GLU A 1 93 ? -6.135 9.250 10.558 1.00 78.62 93 GLU A N 1
ATOM 773 C CA . GLU A 1 93 ? -6.682 8.416 9.485 1.00 78.62 93 GLU A CA 1
ATOM 774 C C . GLU A 1 93 ? -8.215 8.396 9.468 1.00 78.62 93 GLU A C 1
ATOM 776 O O . GLU A 1 93 ? -8.844 8.443 8.413 1.00 78.62 93 GLU A O 1
ATOM 781 N N . THR A 1 94 ? -8.856 8.337 10.642 1.00 74.94 94 THR A N 1
ATOM 782 C CA . THR A 1 94 ? -10.331 8.329 10.727 1.00 74.94 94 THR A CA 1
ATOM 783 C C . THR A 1 94 ? -10.968 9.629 10.236 1.00 74.94 94 THR A C 1
ATOM 785 O O . THR A 1 94 ? -12.150 9.628 9.888 1.00 74.94 94 THR A O 1
ATOM 788 N N . ARG A 1 95 ? -10.207 10.729 10.235 1.00 75.38 95 ARG A N 1
ATOM 789 C CA . ARG A 1 95 ? -10.662 12.080 9.890 1.00 75.38 95 ARG A CA 1
ATOM 790 C C . ARG A 1 95 ? -10.159 12.559 8.533 1.00 75.38 95 ARG A C 1
ATOM 792 O O . ARG A 1 95 ? -10.141 13.758 8.305 1.00 75.38 95 ARG A O 1
ATOM 799 N N . GLN A 1 96 ? -9.795 11.654 7.628 1.00 72.44 96 GLN A N 1
ATOM 800 C CA . GLN A 1 96 ? -9.567 12.007 6.224 1.00 72.44 96 GLN A CA 1
ATOM 801 C C . GLN A 1 96 ? -10.903 12.049 5.479 1.00 72.44 96 GLN A C 1
ATOM 803 O O . GLN A 1 96 ? -11.784 11.216 5.719 1.00 72.44 96 GLN A O 1
ATOM 808 N N . SER A 1 97 ? -11.070 13.019 4.578 1.00 66.69 97 SER A N 1
ATOM 809 C CA . SER A 1 97 ? -12.250 13.084 3.722 1.00 66.69 97 SER A CA 1
ATOM 810 C C . SER A 1 97 ? -12.361 11.806 2.902 1.00 66.69 97 SER A C 1
ATOM 812 O O . SER A 1 97 ? -11.382 11.286 2.362 1.00 66.69 97 SER A O 1
ATOM 814 N N . LYS A 1 98 ? -13.583 11.295 2.758 1.00 65.75 98 LYS A N 1
ATOM 815 C CA . LYS A 1 98 ? -13.853 10.323 1.699 1.00 65.75 98 LYS A CA 1
ATOM 816 C C . LYS A 1 98 ? -13.811 11.076 0.373 1.00 65.75 98 LYS A C 1
ATOM 818 O O . LYS A 1 98 ? -14.249 12.221 0.314 1.00 65.75 98 LYS A O 1
ATOM 823 N N . LYS A 1 99 ? -13.264 10.441 -0.672 1.00 59.38 99 LYS A N 1
ATOM 824 C CA . LYS A 1 99 ? -13.106 11.026 -2.017 1.00 59.38 99 LYS A CA 1
ATOM 825 C C . LYS A 1 99 ? -14.325 11.884 -2.404 1.00 59.38 99 LYS A C 1
ATOM 827 O O . LYS A 1 99 ? -15.383 11.325 -2.679 1.00 59.38 99 LYS A O 1
ATOM 832 N N . GLY A 1 100 ? -14.141 13.207 -2.436 1.00 61.66 100 GLY A N 1
ATOM 833 C CA . GLY A 1 100 ? -15.127 14.186 -2.911 1.00 61.66 100 GLY A CA 1
ATOM 834 C C . GLY A 1 100 ? -15.820 15.045 -1.846 1.00 61.66 100 GLY A C 1
ATOM 835 O O . GLY A 1 100 ? -16.495 15.994 -2.224 1.00 61.66 100 GLY A O 1
ATOM 836 N N . GLU A 1 101 ? -15.652 14.769 -0.550 1.00 72.88 101 GLU A N 1
ATOM 837 C CA . GLU A 1 101 ? -16.338 15.513 0.520 1.00 72.88 101 GLU A CA 1
ATOM 838 C C . GLU A 1 101 ? -15.359 16.447 1.251 1.00 72.88 101 GLU A C 1
ATOM 840 O O . GLU A 1 101 ? -14.303 16.008 1.708 1.00 72.88 101 GLU A O 1
ATOM 845 N N . SER A 1 102 ? -15.664 17.743 1.346 1.00 67.19 102 SER A N 1
ATOM 846 C CA . SER A 1 102 ? -14.854 18.688 2.126 1.00 67.19 102 SER A CA 1
ATOM 847 C C . SER A 1 102 ? -15.076 18.451 3.619 1.00 67.19 102 SER A C 1
ATOM 849 O O . SER A 1 102 ? -16.219 18.392 4.068 1.00 67.19 102 SER A O 1
ATOM 851 N N . LEU A 1 103 ? -13.998 18.324 4.391 1.00 72.44 103 LEU A N 1
ATOM 852 C CA . LEU A 1 103 ? -14.081 18.266 5.851 1.00 72.44 103 LEU A CA 1
ATOM 853 C C . LEU A 1 103 ? -14.360 19.649 6.434 1.00 72.44 103 LEU A C 1
ATOM 855 O O . LEU A 1 103 ? -13.992 20.665 5.844 1.00 72.44 103 LEU A O 1
ATOM 859 N N . ASP A 1 104 ? -14.913 19.669 7.645 1.00 82.62 104 ASP A N 1
ATOM 860 C CA . ASP A 1 104 ? -15.029 20.890 8.434 1.00 82.62 104 ASP A CA 1
ATOM 861 C C . ASP A 1 104 ? -13.647 21.541 8.610 1.00 82.62 104 ASP A C 1
ATOM 863 O O . ASP A 1 104 ? -12.655 20.872 8.940 1.00 82.62 104 ASP A O 1
ATOM 867 N N . GLN A 1 105 ? -13.580 22.861 8.421 1.00 83.19 105 GLN A N 1
ATOM 868 C CA . GLN A 1 105 ? -12.335 23.628 8.518 1.00 83.19 105 GLN A CA 1
ATOM 869 C C . GLN A 1 105 ? -11.662 23.448 9.887 1.00 83.19 105 GLN A C 1
ATOM 871 O O . GLN A 1 105 ? -10.447 23.287 9.964 1.00 83.19 105 GLN A O 1
ATOM 876 N N . GLU A 1 106 ? -12.451 23.400 10.964 1.00 83.06 106 GLU A N 1
ATOM 877 C CA . GLU A 1 106 ? -11.958 23.164 12.326 1.00 83.06 106 GLU A CA 1
ATOM 878 C C . GLU A 1 106 ? -11.261 21.806 12.465 1.00 83.06 106 GLU A C 1
ATOM 880 O O . GLU A 1 106 ? -10.189 21.710 13.062 1.00 83.06 106 GLU A O 1
ATOM 885 N N . THR A 1 107 ? -11.833 20.756 11.866 1.00 81.69 107 THR A N 1
ATOM 886 C CA . THR A 1 107 ? -11.242 19.410 11.893 1.00 81.69 107 THR A CA 1
ATOM 887 C C . THR A 1 107 ? -9.947 19.379 11.087 1.00 81.69 107 THR A C 1
ATOM 889 O O . THR A 1 107 ? -8.961 18.795 11.531 1.00 81.69 107 THR A O 1
ATOM 892 N N . THR A 1 108 ? -9.925 20.049 9.935 1.00 85.12 108 THR A N 1
ATOM 893 C CA . THR A 1 108 ? -8.733 20.149 9.082 1.00 85.12 108 THR A CA 1
ATOM 894 C C . THR A 1 108 ? -7.597 20.875 9.805 1.00 85.12 108 THR A C 1
ATOM 896 O O . THR A 1 108 ? -6.477 20.368 9.853 1.00 85.12 108 THR A O 1
ATOM 899 N N . ASN A 1 109 ? -7.902 22.005 10.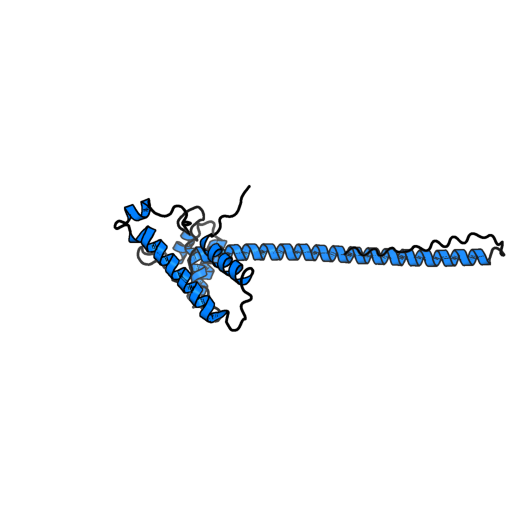447 1.00 87.25 109 ASN A N 1
ATOM 900 C CA . ASN A 1 109 ? -6.939 22.781 11.227 1.00 87.25 109 ASN A CA 1
ATOM 901 C C . ASN A 1 109 ? -6.402 21.979 12.422 1.00 87.25 109 ASN A C 1
ATOM 903 O O . ASN A 1 109 ? -5.197 21.968 12.656 1.00 87.25 109 ASN A O 1
ATOM 907 N N . ALA A 1 110 ? -7.266 21.261 13.147 1.00 85.50 110 ALA A N 1
ATOM 908 C CA . ALA A 1 110 ? -6.852 20.442 14.286 1.00 85.50 110 ALA A CA 1
ATOM 909 C C . ALA A 1 110 ? -5.967 19.251 13.873 1.00 85.50 110 ALA A C 1
ATOM 911 O O . ALA A 1 110 ? -5.019 18.908 14.579 1.00 85.50 110 ALA A O 1
ATOM 912 N N . VAL A 1 111 ? -6.249 18.621 12.726 1.00 87.19 111 VAL A N 1
ATOM 913 C CA . VAL A 1 111 ? -5.399 17.553 12.175 1.00 87.19 111 VAL A CA 1
ATOM 914 C C . VAL A 1 111 ? -4.043 18.106 11.727 1.00 87.19 111 VAL A C 1
ATOM 916 O O . VAL A 1 111 ? -3.030 17.459 11.983 1.00 87.19 111 VAL A O 1
ATOM 919 N N . ALA A 1 112 ? -4.005 19.285 11.099 1.00 87.50 112 ALA A N 1
ATOM 920 C CA . ALA A 1 112 ? -2.756 19.941 10.707 1.00 87.50 112 ALA A CA 1
ATOM 921 C C . ALA A 1 112 ? -1.892 20.283 11.932 1.00 87.50 112 ALA A C 1
ATOM 923 O O . ALA A 1 112 ? -0.763 19.817 12.025 1.00 87.50 112 ALA A O 1
ATOM 924 N N . GLN A 1 113 ? -2.469 20.956 12.933 1.00 89.25 113 GLN A N 1
ATOM 925 C CA . GLN A 1 113 ? -1.782 21.282 14.189 1.00 89.25 113 GLN A CA 1
ATOM 926 C C . GLN A 1 113 ? -1.222 20.040 14.893 1.00 89.25 113 GLN A C 1
ATOM 928 O O . GLN A 1 113 ? -0.097 20.059 15.387 1.00 89.25 113 GLN A O 1
ATOM 933 N N . LEU A 1 114 ? -1.988 18.944 14.934 1.00 88.38 114 LEU A N 1
ATOM 934 C CA . LEU A 1 114 ? -1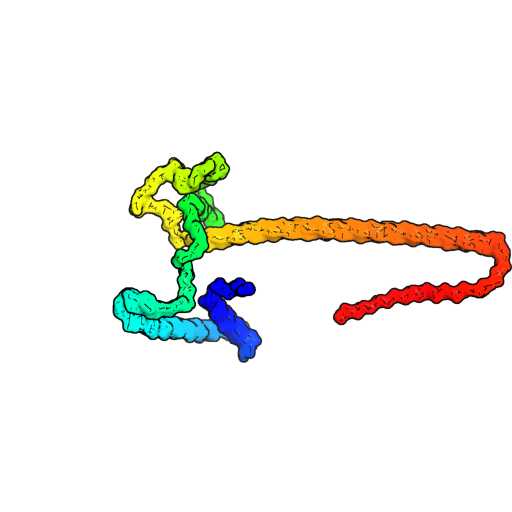.524 17.691 15.525 1.00 88.38 114 LEU A CA 1
ATOM 935 C C . LEU A 1 114 ? -0.320 17.115 14.764 1.00 88.38 114 LEU A C 1
ATOM 937 O O . LEU A 1 114 ? 0.625 16.657 15.401 1.00 88.38 114 LEU A O 1
ATOM 941 N N . LYS A 1 115 ? -0.347 17.123 13.426 1.00 88.12 115 LYS A N 1
ATOM 942 C CA . LYS A 1 115 ? 0.766 16.631 12.599 1.00 88.12 115 LYS A CA 1
ATOM 943 C C . LYS A 1 115 ? 2.019 17.480 12.780 1.00 88.12 115 LYS A C 1
ATOM 945 O O . LYS A 1 115 ? 3.076 16.917 13.046 1.00 88.12 115 LYS A O 1
ATOM 950 N N . ASP A 1 116 ? 1.875 18.800 12.739 1.00 88.94 116 ASP A N 1
ATOM 951 C CA . ASP A 1 116 ? 2.988 19.734 12.913 1.00 88.94 116 ASP A CA 1
ATOM 952 C C . ASP A 1 116 ? 3.642 19.558 14.287 1.00 88.94 116 ASP A C 1
ATOM 954 O O . ASP A 1 116 ? 4.865 19.539 14.405 1.00 88.94 116 ASP A O 1
ATOM 958 N N . LEU A 1 117 ? 2.847 19.380 15.346 1.00 87.38 117 LEU A N 1
ATOM 959 C CA . LEU A 1 117 ? 3.384 19.136 16.683 1.00 87.38 117 LEU A CA 1
ATOM 960 C C . LEU A 1 117 ? 4.077 17.773 16.796 1.00 87.38 117 LEU A C 1
ATOM 962 O O . LEU A 1 117 ? 5.057 17.663 17.524 1.00 87.38 117 LEU A O 1
ATOM 966 N N . ILE A 1 118 ? 3.607 16.735 16.103 1.00 85.75 118 ILE A N 1
ATOM 967 C CA . ILE A 1 118 ? 4.278 15.423 16.091 1.00 85.75 118 ILE A CA 1
ATOM 968 C C . ILE A 1 118 ? 5.613 15.498 15.341 1.00 85.75 118 ILE A C 1
ATOM 970 O O . ILE A 1 118 ? 6.575 14.866 15.762 1.00 85.75 118 ILE A O 1
ATOM 974 N N . GLU A 1 119 ? 5.686 16.271 14.258 1.00 85.38 119 GLU A N 1
ATOM 975 C CA . GLU A 1 119 ? 6.910 16.427 13.466 1.00 85.38 119 GLU A CA 1
ATOM 976 C C . GLU A 1 119 ? 7.949 17.321 14.164 1.00 85.38 119 GLU A C 1
ATOM 978 O O . GLU A 1 119 ? 9.144 17.042 14.103 1.00 85.38 119 GLU A O 1
ATOM 983 N N . ASN A 1 120 ? 7.500 18.356 14.885 1.00 82.12 120 ASN A N 1
ATOM 984 C CA . ASN A 1 120 ? 8.382 19.325 15.542 1.00 82.12 120 ASN A CA 1
ATOM 985 C C . ASN A 1 120 ? 8.694 19.017 17.019 1.00 82.12 120 ASN A C 1
ATOM 987 O O . ASN A 1 120 ? 9.621 19.610 17.573 1.00 82.12 120 ASN A O 1
ATOM 991 N N . SER A 1 121 ? 7.935 18.143 17.693 1.00 70.06 121 SER A N 1
ATOM 992 C CA . SER A 1 121 ? 8.159 17.818 19.110 1.00 70.06 121 SER A CA 1
ATOM 993 C C . SER A 1 121 ? 8.803 16.446 19.295 1.00 70.06 121 SER A C 1
ATOM 995 O O . SER A 1 121 ? 8.420 15.462 18.673 1.00 70.06 121 SER A O 1
ATOM 997 N N . SER A 1 122 ? 9.741 16.352 20.238 1.00 69.88 122 SER A N 1
ATOM 998 C CA . SER A 1 122 ? 10.341 15.083 20.675 1.00 69.88 122 SER A CA 1
ATOM 999 C C . SER A 1 122 ? 9.413 14.253 21.581 1.00 69.88 122 SER A C 1
ATOM 1001 O O . SER A 1 122 ? 9.851 13.265 22.173 1.00 69.88 122 SER A O 1
ATOM 1003 N N . GLN A 1 123 ? 8.164 14.690 21.774 1.00 73.25 123 GLN A N 1
ATOM 1004 C CA . GLN A 1 123 ? 7.213 14.074 22.695 1.00 73.25 123 GLN A CA 1
ATOM 1005 C C . GLN A 1 123 ? 6.549 12.846 22.079 1.00 73.25 123 GLN A C 1
ATOM 1007 O O . GLN A 1 123 ? 6.393 12.723 20.864 1.00 73.25 123 GLN A O 1
ATOM 1012 N N . GLN A 1 124 ? 6.130 11.919 22.942 1.00 78.12 124 GLN A N 1
ATOM 1013 C CA . GLN A 1 124 ? 5.375 10.761 22.489 1.00 78.12 124 GLN A CA 1
ATOM 1014 C C . GLN A 1 124 ? 4.041 11.230 21.894 1.00 78.12 124 GLN A C 1
ATOM 1016 O O . GLN A 1 124 ? 3.334 12.029 22.514 1.00 78.12 124 GLN A O 1
ATOM 1021 N N . PRO A 1 125 ? 3.624 10.700 20.736 1.00 77.81 125 PRO A N 1
ATOM 1022 C CA . PRO A 1 125 ? 2.496 11.251 19.991 1.00 77.81 125 PRO A CA 1
ATOM 1023 C C . PRO A 1 125 ? 1.148 11.105 20.729 1.00 77.81 125 PRO A C 1
ATOM 1025 O O . PRO A 1 125 ? 0.163 11.738 20.357 1.00 77.81 125 PRO A O 1
ATOM 1028 N N . GLY A 1 126 ? 1.070 10.290 21.789 1.00 79.06 126 GLY A N 1
ATOM 1029 C CA . GLY A 1 126 ? -0.079 10.247 22.704 1.00 79.06 126 GLY A CA 1
ATOM 1030 C C . GLY A 1 126 ? -0.158 11.436 23.675 1.00 79.06 126 GLY A C 1
ATOM 1031 O O . GLY A 1 126 ? -1.255 11.886 24.000 1.00 79.06 126 GLY A O 1
ATOM 1032 N N . GLU A 1 127 ? 0.980 11.981 24.109 1.00 83.56 127 GLU A N 1
ATOM 1033 C CA . GLU A 1 127 ? 1.049 13.170 24.972 1.00 83.56 127 GLU A CA 1
ATOM 1034 C C . GLU A 1 127 ? 0.706 14.428 24.176 1.00 83.56 127 GLU A C 1
ATOM 1036 O O . GLU A 1 127 ? -0.128 15.229 24.601 1.00 83.56 127 GLU A O 1
ATOM 1041 N N . THR A 1 128 ? 1.251 14.537 22.962 1.00 84.38 128 THR A N 1
ATOM 1042 C CA . THR A 1 128 ? 0.918 15.594 22.001 1.00 84.38 128 THR A CA 1
ATOM 1043 C C . THR A 1 128 ? -0.580 15.600 21.687 1.00 84.38 128 THR A C 1
ATOM 1045 O O . THR A 1 128 ? -1.222 16.649 21.698 1.00 84.38 128 THR A O 1
ATOM 1048 N N . PHE A 1 129 ? -1.181 14.419 21.505 1.00 84.50 129 PHE A N 1
ATOM 1049 C CA . PHE A 1 129 ? -2.624 14.284 21.302 1.00 84.50 129 PHE A CA 1
ATOM 1050 C C . PHE A 1 129 ? -3.444 14.786 22.500 1.00 84.50 129 PHE A C 1
ATOM 1052 O O . PHE A 1 129 ? -4.436 15.495 22.322 1.00 84.50 129 PHE A O 1
ATOM 1059 N N . GLN A 1 130 ? -3.030 14.460 23.729 1.00 86.62 130 GLN A N 1
ATOM 1060 C CA . GLN A 1 130 ? -3.689 14.966 24.938 1.00 86.62 130 GLN A CA 1
ATOM 1061 C C . GLN A 1 130 ? -3.498 16.473 25.127 1.00 86.62 130 GLN A C 1
ATOM 1063 O O . GLN A 1 130 ? -4.384 17.113 25.686 1.00 86.62 130 GLN A O 1
ATOM 1068 N N . SER A 1 131 ? -2.386 17.040 24.661 1.00 87.38 131 SER A N 1
ATOM 1069 C CA . SER A 1 131 ? -2.159 18.487 24.673 1.00 87.38 131 SER A CA 1
ATOM 1070 C C . SER A 1 131 ? -3.154 19.217 23.762 1.00 87.38 131 SER A C 1
ATOM 1072 O O . SER A 1 131 ? -3.821 20.151 24.200 1.00 87.38 131 SER A O 1
ATOM 1074 N N . VAL A 1 132 ? -3.346 18.727 22.530 1.00 86.00 132 VAL A N 1
ATOM 1075 C CA . VAL A 1 132 ? -4.252 19.345 21.542 1.00 86.00 132 VAL A CA 1
ATOM 1076 C C . VAL A 1 132 ? -5.728 19.165 21.914 1.00 86.00 132 VAL A C 1
ATOM 1078 O O . VAL A 1 132 ? -6.517 20.101 21.817 1.00 86.00 132 VAL A O 1
ATOM 1081 N N . PHE A 1 133 ? -6.129 17.964 22.343 1.00 83.00 133 PHE A N 1
ATOM 1082 C CA . PHE A 1 133 ? -7.548 17.621 22.526 1.00 83.00 133 PHE A CA 1
ATOM 1083 C C . PHE A 1 133 ? -7.999 17.505 23.989 1.00 83.00 133 PHE A C 1
ATOM 1085 O O . PHE A 1 133 ? -9.182 17.227 24.254 1.00 83.00 133 PHE A O 1
ATOM 1092 N N . GLY A 1 134 ? -7.076 17.680 24.934 1.00 85.69 134 GLY A N 1
ATOM 1093 C CA . GLY A 1 134 ? -7.272 17.393 26.351 1.00 85.69 134 GLY A CA 1
ATOM 1094 C C . GLY A 1 134 ? -7.282 15.892 26.668 1.00 85.69 134 GLY A C 1
ATOM 1095 O O . GLY A 1 134 ? -7.403 15.032 25.791 1.00 85.69 134 GLY A O 1
ATOM 1096 N N . LYS A 1 135 ? -7.221 15.564 27.964 1.00 84.19 135 LYS A N 1
ATOM 1097 C CA . LYS A 1 135 ? -7.388 14.185 28.451 1.00 84.19 135 LYS A CA 1
ATOM 1098 C C . LYS A 1 135 ? -8.777 13.652 28.086 1.00 84.19 135 LYS A C 1
ATOM 1100 O O . LYS A 1 135 ? -9.795 14.284 28.379 1.00 84.19 135 LYS A O 1
ATOM 1105 N N . GLU A 1 136 ? -8.831 12.471 27.477 1.00 78.81 136 GLU A N 1
ATOM 1106 C CA . GLU A 1 136 ? -10.103 11.826 27.154 1.00 78.81 136 GLU A CA 1
ATOM 1107 C C . GLU A 1 136 ? -10.817 11.306 28.407 1.00 78.81 136 GLU A C 1
ATOM 1109 O O . GLU A 1 136 ? -10.203 10.840 29.369 1.00 78.81 136 GLU A O 1
ATOM 1114 N N . LYS A 1 137 ? -12.154 11.362 28.394 1.00 77.62 137 LYS A N 1
ATOM 1115 C CA . LYS A 1 137 ? -12.961 10.819 29.490 1.00 77.62 137 LYS A CA 1
ATOM 1116 C C . LYS A 1 137 ? -13.017 9.289 29.379 1.00 77.62 137 LYS A C 1
ATOM 1118 O O . LYS A 1 137 ? -13.253 8.794 28.277 1.00 77.62 137 LYS A O 1
ATOM 1123 N N . PRO A 1 138 ? -12.976 8.534 30.496 1.00 72.62 138 PRO A N 1
ATOM 1124 C CA . PRO A 1 138 ? -12.918 7.064 30.489 1.00 72.62 138 PRO A CA 1
ATOM 1125 C C . PRO A 1 138 ? -14.019 6.349 29.686 1.00 72.62 138 PRO A C 1
ATOM 1127 O O . PRO A 1 138 ? -13.857 5.196 29.306 1.00 72.62 138 PRO A O 1
ATOM 1130 N N . ARG A 1 139 ? -15.159 7.012 29.438 1.00 70.75 139 ARG A N 1
ATOM 1131 C CA . ARG A 1 139 ? -16.301 6.455 28.690 1.00 70.75 139 ARG A CA 1
ATOM 1132 C C . ARG A 1 139 ? -16.447 6.978 27.258 1.00 70.75 139 ARG A C 1
ATOM 1134 O O . ARG A 1 139 ? -17.291 6.469 26.529 1.00 70.75 139 ARG A O 1
ATOM 1141 N N . ARG A 1 140 ? -15.690 8.001 26.848 1.00 66.00 140 ARG A N 1
ATOM 1142 C CA . ARG A 1 140 ? -15.858 8.661 25.544 1.00 66.00 140 ARG A CA 1
ATOM 1143 C C . ARG A 1 140 ? -14.499 8.844 24.877 1.00 66.00 140 ARG A C 1
ATOM 1145 O O . ARG A 1 140 ? -13.821 9.836 25.118 1.00 66.00 140 ARG A O 1
ATOM 1152 N N . VAL A 1 141 ? -14.158 7.883 24.024 1.00 68.88 141 VAL A N 1
ATOM 1153 C CA . VAL A 1 141 ? -12.937 7.877 23.209 1.00 68.88 141 VAL A CA 1
ATOM 1154 C C . VAL A 1 141 ? -13.277 8.396 21.815 1.00 68.88 141 VAL A C 1
ATOM 1156 O O . VAL A 1 141 ? -14.211 7.899 21.182 1.00 68.88 141 VAL A O 1
ATOM 1159 N N . ARG A 1 142 ? -12.550 9.405 21.325 1.00 69.88 142 ARG A N 1
ATOM 1160 C CA . ARG A 1 142 ? -12.831 10.071 20.037 1.00 69.88 142 ARG A CA 1
ATOM 1161 C C . ARG A 1 142 ? -12.375 9.255 18.821 1.00 69.88 142 ARG A C 1
ATOM 1163 O O . ARG A 1 142 ? -12.865 9.489 17.719 1.00 69.88 142 ARG A O 1
ATOM 1170 N N . CYS A 1 143 ? -11.457 8.311 19.026 1.00 67.31 143 CYS A N 1
ATOM 1171 C CA . CYS A 1 143 ? -10.654 7.686 17.967 1.00 67.31 143 CYS A CA 1
ATOM 1172 C C . CYS A 1 143 ? -11.148 6.295 17.525 1.00 67.31 143 CYS A C 1
ATOM 1174 O O . CYS A 1 143 ? -10.627 5.724 16.569 1.00 67.31 143 CYS A O 1
ATOM 1176 N N . ASN A 1 144 ? -12.181 5.750 18.176 1.00 60.88 144 ASN A N 1
ATOM 1177 C CA . ASN A 1 144 ? -12.699 4.414 17.868 1.00 60.88 144 ASN A CA 1
ATOM 1178 C C . ASN A 1 144 ? -13.863 4.511 16.872 1.00 60.88 144 ASN A C 1
ATOM 1180 O O . ASN A 1 144 ? -15.031 4.337 17.221 1.00 60.88 144 ASN A O 1
ATOM 1184 N N . GLY A 1 145 ? -13.534 4.833 15.620 1.00 57.22 145 GLY A N 1
ATOM 1185 C CA . GLY A 1 145 ? -14.474 4.774 14.502 1.00 57.22 145 GLY A CA 1
ATOM 1186 C C . GLY A 1 145 ? -14.828 3.333 14.107 1.00 57.22 145 GLY A C 1
ATOM 1187 O O . GLY A 1 145 ? -14.113 2.383 14.412 1.00 57.22 145 GLY A O 1
ATOM 1188 N N . ARG A 1 146 ? -15.938 3.153 13.381 1.00 54.97 146 ARG A N 1
ATOM 1189 C CA . ARG A 1 146 ? -16.442 1.826 12.965 1.00 54.97 146 ARG A CA 1
ATOM 1190 C C . ARG A 1 146 ? -15.648 1.181 11.814 1.00 54.97 146 ARG A C 1
ATOM 1192 O O . ARG A 1 146 ? -15.898 0.023 11.497 1.00 54.97 146 ARG A O 1
ATOM 1199 N N . VAL A 1 147 ? -14.767 1.934 11.146 1.00 56.09 147 VAL A N 1
ATOM 1200 C CA . VAL A 1 147 ? -14.259 1.608 9.796 1.00 56.09 147 VAL A CA 1
ATOM 1201 C C . VAL A 1 147 ? -12.759 1.311 9.773 1.00 56.09 147 VAL A C 1
ATOM 1203 O O . VAL A 1 147 ? -12.334 0.379 9.096 1.00 56.09 147 VAL A O 1
ATOM 1206 N N . THR A 1 148 ? -11.952 2.058 10.520 1.00 60.88 148 THR A N 1
ATOM 1207 C CA . THR A 1 148 ? -10.493 1.911 10.541 1.00 60.88 148 THR A CA 1
ATOM 1208 C C . THR A 1 148 ? -10.080 1.003 11.690 1.00 60.88 148 THR A C 1
ATOM 1210 O O . THR A 1 148 ? -10.295 1.310 12.859 1.00 60.88 148 THR A O 1
ATOM 1213 N N . THR A 1 149 ? -9.496 -0.147 11.361 1.00 66.06 149 THR A N 1
ATOM 1214 C CA . THR A 1 149 ? -8.875 -1.041 12.341 1.00 66.06 149 THR A CA 1
ATOM 1215 C C . THR A 1 149 ? -7.358 -0.859 12.315 1.00 66.06 149 THR A C 1
ATOM 1217 O O . THR A 1 149 ? -6.803 -0.595 11.249 1.00 66.06 149 THR A O 1
ATOM 1220 N N . PRO A 1 150 ? -6.650 -1.112 13.430 1.00 67.75 150 PRO A N 1
ATOM 1221 C CA . PRO A 1 150 ? -5.185 -1.115 13.485 1.00 67.75 150 PRO A CA 1
ATOM 1222 C C . PRO A 1 150 ? -4.478 -1.892 12.367 1.00 67.75 150 PRO A C 1
ATOM 1224 O O . PRO A 1 150 ? -3.360 -1.589 11.964 1.00 67.75 150 PRO A O 1
ATOM 1227 N N . THR A 1 151 ? -5.131 -2.937 11.865 1.00 68.56 151 THR A N 1
ATOM 1228 C CA . THR A 1 151 ? -4.648 -3.767 10.761 1.00 68.56 151 THR A CA 1
ATOM 1229 C C . THR A 1 151 ? -4.740 -3.097 9.393 1.00 68.56 151 THR A C 1
ATOM 1231 O O . THR A 1 151 ? -4.000 -3.498 8.502 1.00 68.56 151 THR A O 1
ATOM 1234 N N . LEU A 1 152 ? -5.643 -2.132 9.197 1.00 72.12 152 LEU A N 1
ATOM 1235 C CA . LEU A 1 152 ? -5.750 -1.369 7.954 1.00 72.12 152 LEU A CA 1
ATOM 1236 C C . LEU A 1 152 ? -4.639 -0.319 7.862 1.00 72.12 152 LEU A C 1
ATOM 1238 O O . LEU A 1 152 ? -3.987 -0.280 6.828 1.00 72.12 152 LEU A O 1
ATOM 1242 N N . LEU A 1 153 ? -4.351 0.402 8.954 1.00 73.25 153 LEU A N 1
ATOM 1243 C CA . LEU A 1 153 ? -3.225 1.351 9.030 1.00 73.25 153 LEU A CA 1
ATOM 1244 C C . LEU A 1 153 ? -1.884 0.685 8.714 1.00 73.25 153 LEU A C 1
ATOM 1246 O O . LEU A 1 153 ? -1.123 1.122 7.862 1.00 73.25 153 LEU A O 1
ATOM 1250 N N . LYS A 1 154 ? -1.639 -0.481 9.316 1.00 74.75 154 LYS A N 1
ATOM 1251 C CA . LYS A 1 154 ? -0.412 -1.240 9.041 1.00 74.75 154 LYS A CA 1
ATOM 1252 C C . LYS A 1 154 ? -0.287 -1.636 7.571 1.00 74.75 154 LYS A C 1
ATOM 1254 O O . LYS A 1 154 ? 0.814 -1.667 7.039 1.00 74.75 154 LYS A O 1
ATOM 1259 N N . ARG A 1 155 ? -1.405 -1.938 6.901 1.00 76.88 155 ARG A N 1
ATOM 1260 C CA . ARG A 1 155 ? -1.384 -2.255 5.467 1.00 76.88 155 ARG A CA 1
ATOM 1261 C C . ARG A 1 155 ? -1.082 -1.023 4.625 1.00 76.88 155 ARG A C 1
ATOM 1263 O O . ARG A 1 155 ? -0.360 -1.173 3.651 1.00 76.88 155 ARG A O 1
ATOM 1270 N N . THR A 1 156 ? -1.616 0.150 4.964 1.00 77.50 156 THR A N 1
ATOM 1271 C CA . THR A 1 156 ? -1.351 1.382 4.204 1.00 77.50 156 THR A CA 1
ATOM 1272 C C . THR A 1 156 ? 0.105 1.821 4.354 1.00 77.50 156 THR A C 1
ATOM 1274 O O . THR A 1 156 ? 0.741 2.123 3.350 1.00 77.50 156 THR A O 1
ATOM 1277 N N . GLU A 1 157 ? 0.686 1.723 5.551 1.00 77.88 157 GLU A N 1
ATOM 1278 C CA . GLU A 1 157 ? 2.122 1.954 5.769 1.00 77.88 157 GLU A CA 1
ATOM 1279 C C . GLU A 1 157 ? 3.017 0.954 5.021 1.00 77.88 157 GLU A C 1
ATOM 1281 O O . GLU A 1 157 ? 4.022 1.337 4.423 1.00 77.88 157 GLU A O 1
ATOM 1286 N N . GLU A 1 158 ? 2.682 -0.342 5.064 1.00 76.38 158 GLU A N 1
ATOM 1287 C CA . GLU A 1 158 ? 3.411 -1.380 4.323 1.00 76.38 158 GLU A CA 1
ATOM 1288 C C . GLU A 1 158 ? 3.349 -1.119 2.808 1.00 76.38 158 GLU A C 1
ATOM 1290 O O . GLU A 1 158 ? 4.364 -1.264 2.127 1.00 76.38 158 GLU A O 1
ATOM 1295 N N . ILE A 1 159 ? 2.195 -0.681 2.289 1.00 81.94 159 ILE A N 1
ATOM 1296 C CA . ILE A 1 159 ? 2.024 -0.291 0.881 1.00 81.94 159 ILE A CA 1
ATOM 1297 C C . ILE A 1 159 ? 2.902 0.919 0.544 1.00 81.94 159 ILE A C 1
ATOM 1299 O O . ILE A 1 159 ? 3.680 0.835 -0.401 1.00 81.94 159 ILE A O 1
ATOM 1303 N N . ALA A 1 160 ? 2.864 1.987 1.344 1.00 84.88 160 ALA A N 1
ATOM 1304 C CA . ALA A 1 160 ? 3.664 3.190 1.103 1.00 84.88 160 ALA A CA 1
ATOM 1305 C C . ALA A 1 160 ? 5.179 2.901 1.103 1.00 84.88 160 ALA A C 1
ATOM 1307 O O . ALA A 1 160 ? 5.928 3.441 0.289 1.00 84.88 160 ALA A O 1
ATOM 1308 N N . LYS A 1 161 ? 5.646 1.999 1.980 1.00 87.00 161 LYS A N 1
ATOM 1309 C CA . LYS A 1 161 ? 7.047 1.537 1.984 1.00 87.00 161 LYS A CA 1
ATOM 1310 C C . LYS A 1 161 ? 7.409 0.808 0.688 1.00 87.00 161 LYS A C 1
ATOM 1312 O O . LYS A 1 161 ? 8.481 1.049 0.144 1.00 87.00 161 LYS A O 1
ATOM 1317 N N . ILE A 1 162 ? 6.528 -0.063 0.192 1.00 84.81 162 ILE A N 1
ATOM 1318 C CA . ILE A 1 162 ? 6.734 -0.790 -1.072 1.00 84.81 162 ILE A CA 1
ATOM 1319 C C . ILE A 1 162 ? 6.719 0.165 -2.269 1.00 84.81 162 ILE A C 1
ATOM 1321 O O . ILE A 1 162 ? 7.520 -0.009 -3.185 1.00 84.81 162 ILE A O 1
ATOM 1325 N N . GLU A 1 163 ? 5.831 1.159 -2.269 1.00 88.19 163 GLU A N 1
ATOM 1326 C CA . GLU A 1 163 ? 5.761 2.186 -3.314 1.00 88.19 163 GLU A CA 1
ATOM 1327 C C . GLU A 1 163 ? 7.051 3.003 -3.368 1.00 88.19 163 GLU A C 1
ATOM 1329 O O . GLU A 1 163 ? 7.615 3.169 -4.446 1.00 88.19 163 GLU A O 1
ATOM 1334 N N . LYS A 1 164 ? 7.577 3.428 -2.212 1.00 89.88 164 LYS A N 1
ATOM 1335 C CA . LYS A 1 164 ? 8.862 4.134 -2.144 1.00 89.88 164 LYS A CA 1
ATOM 1336 C C . LYS A 1 164 ? 10.013 3.292 -2.707 1.00 89.88 164 LYS A C 1
ATOM 1338 O O . LYS A 1 164 ? 10.770 3.785 -3.534 1.00 89.88 164 LYS A O 1
ATOM 1343 N N . ILE A 1 165 ? 10.099 2.018 -2.313 1.00 88.94 165 ILE A N 1
ATOM 1344 C CA . ILE A 1 165 ? 11.116 1.087 -2.832 1.00 88.94 165 ILE A CA 1
ATOM 1345 C C . ILE A 1 165 ? 11.002 0.951 -4.356 1.00 88.94 165 ILE A C 1
ATOM 1347 O O . ILE A 1 165 ? 12.010 1.039 -5.047 1.00 88.94 165 ILE A O 1
ATOM 1351 N N . HIS A 1 166 ? 9.787 0.796 -4.892 1.00 90.81 166 HIS A N 1
ATOM 1352 C CA . HIS A 1 166 ? 9.580 0.716 -6.342 1.00 90.81 166 HIS A CA 1
ATOM 1353 C C . HIS A 1 166 ? 10.015 1.989 -7.071 1.00 90.81 166 HIS A C 1
ATOM 1355 O O . HIS A 1 166 ? 10.577 1.899 -8.158 1.00 90.81 166 HIS A O 1
ATOM 1361 N N . VAL A 1 167 ? 9.757 3.170 -6.505 1.00 92.88 167 VAL A N 1
ATOM 1362 C CA . VAL A 1 167 ? 10.193 4.443 -7.100 1.00 92.88 167 VAL A CA 1
ATOM 1363 C C . VAL A 1 167 ? 11.721 4.518 -7.159 1.00 92.88 167 VAL A C 1
ATOM 1365 O O . VAL A 1 167 ? 12.270 4.879 -8.201 1.00 92.88 167 VAL A O 1
ATOM 1368 N N . ASP A 1 168 ? 12.407 4.123 -6.086 1.00 93.50 168 ASP A N 1
ATOM 1369 C CA . ASP A 1 168 ? 13.873 4.103 -6.035 1.00 93.50 168 ASP A CA 1
ATOM 1370 C C . ASP A 1 168 ? 14.463 3.075 -7.025 1.00 93.50 168 ASP A C 1
ATOM 1372 O O . ASP A 1 168 ? 15.423 3.372 -7.740 1.00 93.50 168 ASP A O 1
ATOM 1376 N N . GLU A 1 169 ? 13.860 1.885 -7.132 1.00 92.31 169 GLU A N 1
ATOM 1377 C CA . GLU A 1 169 ? 14.253 0.849 -8.099 1.00 92.31 169 GLU A CA 1
ATOM 1378 C C . GLU A 1 169 ? 14.048 1.295 -9.555 1.00 92.31 169 GLU A C 1
ATOM 1380 O O . GLU A 1 169 ? 14.913 1.052 -10.400 1.00 92.31 169 GLU A O 1
ATOM 1385 N N . LEU A 1 170 ? 12.938 1.977 -9.859 1.00 93.12 170 LEU A N 1
ATOM 1386 C CA . LEU A 1 170 ? 12.676 2.532 -11.189 1.00 93.12 170 LEU A CA 1
ATOM 1387 C C . LEU A 1 170 ? 13.694 3.606 -11.565 1.00 93.12 170 LEU A C 1
ATOM 1389 O O . LEU A 1 170 ? 14.163 3.622 -12.702 1.00 93.12 170 LEU A O 1
ATOM 1393 N N . LYS A 1 171 ? 14.074 4.464 -10.613 1.00 95.75 171 LYS A N 1
ATOM 1394 C CA . LYS A 1 171 ? 15.113 5.472 -10.830 1.00 95.75 171 LYS A CA 1
ATOM 1395 C C . LYS A 1 171 ? 16.460 4.819 -11.147 1.00 95.75 171 LYS A C 1
ATOM 1397 O O . LYS A 1 171 ? 17.078 5.154 -12.149 1.00 95.75 171 LYS A O 1
ATOM 1402 N N . LEU A 1 172 ? 16.856 3.814 -10.363 1.00 95.06 172 LEU A N 1
ATOM 1403 C CA . LEU A 1 172 ? 18.089 3.060 -10.603 1.00 95.06 172 LEU A CA 1
ATOM 1404 C C . LEU A 1 172 ? 18.096 2.355 -11.970 1.00 95.06 172 LEU A C 1
ATOM 1406 O O . LEU A 1 172 ? 19.137 2.267 -12.619 1.00 95.06 172 LEU A O 1
ATOM 1410 N N . LEU A 1 173 ? 16.959 1.801 -12.398 1.00 94.50 173 LEU A N 1
ATOM 1411 C CA . LEU A 1 173 ? 16.837 1.178 -13.717 1.00 94.50 173 LEU A CA 1
ATOM 1412 C C . LEU A 1 173 ? 16.934 2.208 -14.841 1.00 94.50 173 LEU A C 1
ATOM 1414 O O . LEU A 1 173 ? 17.601 1.932 -15.834 1.00 94.50 173 LEU A O 1
ATOM 1418 N N . ASN A 1 174 ? 16.319 3.380 -14.675 1.00 95.19 174 ASN A N 1
ATOM 1419 C CA . ASN A 1 174 ? 16.406 4.465 -15.646 1.00 95.19 174 ASN A CA 1
ATOM 1420 C C . ASN A 1 174 ? 17.860 4.917 -15.851 1.00 95.19 174 ASN A C 1
ATOM 1422 O O . ASN A 1 174 ? 18.327 4.954 -16.985 1.00 95.19 174 ASN A O 1
ATOM 1426 N N . ASP A 1 175 ? 18.602 5.133 -14.761 1.00 96.12 175 ASP A N 1
ATOM 1427 C CA . ASP A 1 175 ? 20.016 5.528 -14.818 1.00 96.12 175 ASP A CA 1
ATOM 1428 C C . ASP A 1 175 ? 20.873 4.484 -15.570 1.00 96.12 175 ASP A C 1
ATOM 1430 O O . ASP A 1 175 ? 21.739 4.827 -16.375 1.00 96.12 175 ASP A O 1
ATOM 1434 N N . LYS A 1 176 ? 20.605 3.184 -15.364 1.00 95.44 176 LYS A N 1
ATOM 1435 C CA . LYS A 1 176 ? 21.302 2.098 -16.080 1.00 95.44 176 LYS A CA 1
ATOM 1436 C C . LYS A 1 176 ? 20.966 2.049 -17.568 1.00 95.44 176 LYS A C 1
ATOM 1438 O O . LYS A 1 176 ? 21.836 1.716 -18.368 1.00 95.44 176 LYS A O 1
ATOM 1443 N N . VAL A 1 177 ? 19.716 2.325 -17.938 1.00 95.38 177 VAL A N 1
ATOM 1444 C CA . VAL A 1 177 ? 19.305 2.381 -19.348 1.00 95.38 177 VAL A CA 1
ATOM 1445 C C . VAL A 1 177 ? 20.008 3.543 -20.047 1.00 95.38 177 VAL A C 1
ATOM 1447 O O . VAL A 1 177 ? 20.577 3.340 -21.116 1.00 95.38 177 VAL A O 1
ATOM 1450 N N . GLU A 1 178 ? 20.074 4.716 -19.413 1.00 95.31 178 GLU A N 1
ATOM 1451 C CA . GLU A 1 178 ? 20.801 5.873 -19.948 1.00 95.31 178 GLU A CA 1
ATOM 1452 C C . GLU A 1 178 ? 22.304 5.589 -20.126 1.00 95.31 178 GLU A C 1
ATOM 1454 O O . GLU A 1 178 ? 22.890 5.958 -21.147 1.00 95.31 178 GLU A O 1
ATOM 1459 N N . GLU A 1 179 ? 22.931 4.880 -19.180 1.00 95.38 179 GLU A N 1
ATOM 1460 C CA . GLU A 1 179 ? 24.336 4.463 -19.292 1.00 95.38 179 GLU A CA 1
ATOM 1461 C C . GLU A 1 179 ? 24.558 3.503 -20.472 1.00 95.38 179 GLU A C 1
ATOM 1463 O O . GLU A 1 179 ? 25.525 3.643 -21.227 1.00 95.38 179 GLU A O 1
ATOM 1468 N N . ILE A 1 180 ? 23.666 2.524 -20.642 1.00 95.25 180 ILE A N 1
ATOM 1469 C CA . ILE A 1 180 ? 23.730 1.559 -21.744 1.00 95.25 180 ILE A CA 1
ATOM 1470 C C . ILE A 1 180 ? 23.555 2.273 -23.091 1.00 95.25 180 ILE A C 1
ATOM 1472 O O . ILE A 1 180 ? 24.347 2.048 -24.007 1.00 95.25 180 ILE A O 1
ATOM 1476 N N . ASP A 1 181 ? 22.592 3.188 -23.202 1.00 93.56 181 ASP A N 1
ATOM 1477 C CA . ASP A 1 181 ? 22.365 3.975 -24.417 1.00 93.56 181 ASP A CA 1
ATOM 1478 C C . ASP A 1 181 ? 23.570 4.862 -24.767 1.00 93.56 181 ASP A C 1
ATOM 1480 O O . ASP A 1 181 ? 23.912 5.024 -25.944 1.00 93.56 181 ASP A O 1
ATOM 1484 N N . ALA A 1 182 ? 24.251 5.422 -23.763 1.00 94.75 182 ALA A N 1
ATOM 1485 C CA . ALA A 1 182 ? 25.476 6.190 -23.966 1.00 94.75 182 ALA A CA 1
ATOM 1486 C C . ALA A 1 182 ? 26.627 5.311 -24.485 1.00 94.75 182 ALA A C 1
ATOM 1488 O O . ALA A 1 182 ? 27.309 5.701 -25.436 1.00 94.75 182 ALA A O 1
ATOM 14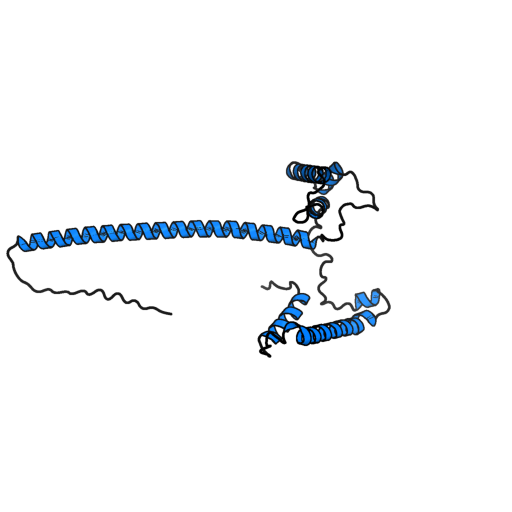89 N N . LYS A 1 183 ? 26.806 4.108 -23.918 1.00 94.50 183 LYS A N 1
ATOM 1490 C CA . LYS A 1 183 ? 27.811 3.137 -24.385 1.00 94.50 183 LYS A CA 1
ATOM 1491 C C . LYS A 1 183 ? 27.560 2.719 -25.828 1.00 94.50 183 LYS A C 1
ATOM 1493 O O . LYS A 1 183 ? 28.480 2.794 -26.638 1.00 94.50 183 LYS A O 1
ATOM 1498 N N . TYR A 1 184 ? 26.318 2.383 -26.180 1.00 91.81 184 TYR A N 1
ATOM 1499 C CA . TYR A 1 184 ? 25.970 2.035 -27.559 1.00 91.81 184 TYR A CA 1
ATOM 1500 C C . TYR A 1 184 ? 26.268 3.176 -28.536 1.00 91.81 184 TYR A C 1
ATOM 1502 O O . TYR A 1 184 ? 26.861 2.947 -29.587 1.00 91.81 184 TYR A O 1
ATOM 1510 N N . LYS A 1 185 ? 25.929 4.425 -28.193 1.00 94.12 185 LYS A N 1
ATOM 1511 C CA . LYS A 1 185 ? 26.261 5.587 -29.038 1.00 94.12 185 LYS A CA 1
ATOM 1512 C C . LYS A 1 185 ? 27.770 5.775 -29.203 1.00 94.12 185 LYS A C 1
ATOM 1514 O O . LYS A 1 185 ? 28.228 6.099 -30.299 1.00 94.12 185 LYS A O 1
ATOM 1519 N N . GLN A 1 186 ? 28.544 5.567 -28.138 1.00 93.88 186 GLN A N 1
ATOM 1520 C CA . GLN A 1 186 ? 30.002 5.658 -28.183 1.00 93.88 186 GLN A CA 1
ATOM 1521 C C . GLN A 1 186 ? 30.616 4.563 -29.068 1.00 93.88 186 GLN A C 1
ATOM 1523 O O . GLN A 1 186 ? 31.485 4.863 -29.888 1.00 93.88 186 GLN A O 1
ATOM 1528 N N . GLU A 1 187 ? 30.154 3.317 -28.941 1.00 90.69 187 GLU A N 1
ATOM 1529 C CA . GLU A 1 187 ? 30.606 2.193 -29.771 1.00 90.69 187 GLU A CA 1
ATOM 1530 C C . GLU A 1 187 ? 30.281 2.416 -31.249 1.00 90.69 187 GLU A C 1
ATOM 1532 O O . GLU A 1 187 ? 31.156 2.245 -32.101 1.00 90.69 187 GLU A O 1
ATOM 1537 N N . MET A 1 188 ? 29.066 2.881 -31.554 1.00 89.31 188 MET A N 1
ATOM 1538 C CA . MET A 1 188 ? 28.670 3.230 -32.921 1.00 89.31 188 MET A CA 1
ATOM 1539 C C . MET A 1 188 ? 29.569 4.326 -33.509 1.00 89.31 188 MET A C 1
ATOM 1541 O O . MET A 1 188 ? 30.064 4.175 -34.623 1.00 89.31 188 MET A O 1
ATOM 1545 N N . SER A 1 189 ? 29.869 5.379 -32.741 1.00 92.19 189 SER A N 1
ATOM 1546 C CA . SER A 1 189 ? 30.775 6.457 -33.168 1.00 92.19 189 SER A CA 1
ATOM 1547 C C . SER A 1 189 ? 32.209 5.962 -33.409 1.00 92.19 189 SER A C 1
ATOM 1549 O O . SER A 1 189 ? 32.834 6.302 -34.415 1.00 92.19 189 SER A O 1
ATOM 1551 N N . SER A 1 190 ? 32.732 5.096 -32.533 1.00 89.31 190 SER A N 1
ATOM 1552 C CA . SER A 1 190 ? 34.051 4.480 -32.726 1.00 89.31 190 SER A CA 1
ATOM 1553 C C . SER A 1 190 ? 34.091 3.607 -33.984 1.00 89.31 190 SER A C 1
ATOM 1555 O O . SER A 1 190 ? 35.056 3.658 -34.751 1.00 89.31 190 SER A O 1
ATOM 1557 N N . MET A 1 191 ? 33.028 2.843 -34.241 1.00 88.88 191 MET A N 1
ATOM 1558 C CA . MET A 1 191 ? 32.926 1.990 -35.420 1.00 88.88 191 MET A CA 1
ATOM 1559 C C . MET A 1 191 ? 32.881 2.814 -36.715 1.00 88.88 191 MET A C 1
ATOM 1561 O O . MET A 1 191 ? 33.607 2.504 -37.660 1.00 88.88 191 MET A O 1
ATOM 1565 N N . GLU A 1 192 ? 32.109 3.902 -36.748 1.00 88.06 192 GLU A N 1
ATOM 1566 C CA . GLU A 1 192 ? 32.063 4.836 -37.881 1.00 88.06 192 GLU A CA 1
ATOM 1567 C C . GLU A 1 192 ? 33.429 5.477 -38.165 1.00 88.06 192 GLU A C 1
ATOM 1569 O O . GLU A 1 192 ? 33.863 5.552 -39.321 1.00 88.06 192 GLU A O 1
ATOM 1574 N N . GLN A 1 193 ? 34.149 5.892 -37.119 1.00 89.25 193 GLN A N 1
ATOM 1575 C CA . GLN A 1 193 ? 35.509 6.417 -37.256 1.00 89.25 193 GLN A CA 1
ATOM 1576 C C . GLN A 1 193 ? 36.463 5.367 -37.838 1.00 89.25 193 GLN A C 1
ATOM 1578 O O . GLN A 1 193 ? 37.226 5.673 -38.760 1.00 89.25 193 GLN A O 1
ATOM 1583 N N . ASN A 1 194 ? 36.387 4.122 -37.362 1.00 87.75 194 ASN A N 1
ATOM 1584 C CA . ASN A 1 194 ? 37.196 3.018 -37.876 1.00 87.75 194 ASN A CA 1
ATOM 1585 C C . ASN A 1 194 ? 36.900 2.733 -39.357 1.00 87.75 194 ASN A C 1
ATOM 1587 O O . ASN A 1 194 ? 37.834 2.598 -40.149 1.00 87.75 194 ASN A O 1
ATOM 1591 N N . PHE A 1 195 ? 35.627 2.728 -39.766 1.00 88.44 195 PHE A N 1
ATOM 1592 C CA . PHE A 1 195 ? 35.245 2.590 -41.176 1.00 88.44 195 PHE A CA 1
ATOM 1593 C C . PHE A 1 195 ? 35.782 3.734 -42.044 1.00 88.44 195 PHE A C 1
ATOM 1595 O O . PHE A 1 195 ? 36.304 3.489 -43.134 1.00 88.44 195 PHE A O 1
ATOM 1602 N N . SER A 1 196 ? 35.704 4.977 -41.561 1.00 84.38 196 SER A N 1
ATOM 1603 C CA . SER A 1 196 ? 36.255 6.145 -42.261 1.00 84.38 196 SER A CA 1
ATOM 1604 C C . SER A 1 196 ? 37.771 6.028 -42.453 1.00 84.38 196 SER A C 1
ATOM 1606 O O . SER A 1 196 ? 38.291 6.296 -43.540 1.00 84.38 196 SER A O 1
ATOM 1608 N N . ASN A 1 197 ? 38.488 5.575 -41.423 1.00 87.88 197 ASN A N 1
ATOM 1609 C CA . ASN A 1 197 ? 39.933 5.361 -41.485 1.00 87.88 197 ASN A CA 1
ATOM 1610 C C . ASN A 1 197 ? 40.296 4.244 -42.474 1.00 87.88 197 ASN A C 1
ATOM 1612 O O . ASN A 1 197 ? 41.144 4.455 -43.343 1.00 87.88 197 ASN A O 1
ATOM 1616 N N . PHE A 1 198 ? 39.587 3.114 -42.432 1.00 86.31 198 PHE A N 1
ATOM 1617 C CA . PHE A 1 198 ? 39.786 2.009 -43.373 1.00 86.31 198 PHE A CA 1
ATOM 1618 C C . PHE A 1 198 ? 39.529 2.428 -44.830 1.00 86.31 198 PHE A C 1
ATOM 1620 O O . PHE A 1 198 ? 40.303 2.097 -45.733 1.00 86.31 198 PHE A O 1
ATOM 1627 N N . ALA A 1 199 ? 38.479 3.217 -45.078 1.00 85.56 199 ALA A N 1
ATOM 1628 C CA . ALA A 1 199 ? 38.187 3.749 -46.408 1.00 85.56 199 ALA A CA 1
ATOM 1629 C C . ALA A 1 199 ? 39.326 4.645 -46.936 1.00 85.56 199 ALA A C 1
ATOM 1631 O O . ALA A 1 199 ? 39.717 4.528 -48.105 1.00 85.56 199 ALA A O 1
ATOM 1632 N N . LYS A 1 200 ? 39.904 5.498 -46.077 1.00 86.62 200 LYS A N 1
ATOM 1633 C CA . LYS A 1 200 ? 41.061 6.349 -46.416 1.00 86.62 200 LYS A CA 1
ATOM 1634 C C . LYS A 1 200 ? 42.312 5.521 -46.721 1.00 86.62 200 LYS A C 1
ATOM 1636 O O . LYS A 1 200 ? 42.994 5.799 -47.709 1.00 86.62 200 LYS A O 1
ATOM 1641 N N . GLU A 1 201 ? 42.602 4.492 -45.927 1.00 84.38 201 GLU A N 1
ATOM 1642 C CA . GLU A 1 201 ? 43.731 3.581 -46.167 1.00 84.38 201 GLU A CA 1
ATOM 1643 C C . GLU A 1 201 ? 43.579 2.809 -47.480 1.00 84.38 201 GLU A C 1
ATOM 1645 O O . GLU A 1 201 ? 44.517 2.747 -48.277 1.00 84.38 201 GLU A O 1
ATOM 1650 N N . CYS A 1 202 ? 42.380 2.293 -47.765 1.00 75.81 202 CYS A N 1
ATOM 1651 C CA . CYS A 1 202 ? 42.091 1.604 -49.020 1.00 75.81 202 CYS A CA 1
ATOM 1652 C C . CYS A 1 202 ? 42.313 2.525 -50.233 1.00 75.81 202 CYS A C 1
ATOM 1654 O O . CYS A 1 202 ? 42.907 2.113 -51.235 1.00 75.81 202 CYS A O 1
ATOM 1656 N N . HIS A 1 203 ? 41.891 3.791 -50.140 1.00 79.50 203 HIS A N 1
ATOM 1657 C CA . HIS A 1 203 ? 42.134 4.786 -51.184 1.00 79.50 203 HIS A CA 1
ATOM 1658 C C . HIS A 1 203 ? 43.634 5.059 -51.384 1.00 79.50 203 HIS A C 1
ATOM 1660 O O . HIS A 1 203 ? 44.117 5.061 -52.518 1.00 79.50 203 HIS A O 1
ATOM 1666 N N . LYS A 1 204 ? 44.394 5.211 -50.293 1.00 81.00 204 LYS A N 1
ATOM 1667 C CA . LYS A 1 204 ? 45.846 5.442 -50.332 1.00 81.00 204 LYS A CA 1
ATOM 1668 C C . LYS A 1 204 ? 46.605 4.263 -50.954 1.00 81.00 204 LYS A C 1
ATOM 1670 O O . LYS A 1 204 ? 47.463 4.471 -51.811 1.00 81.00 204 LYS A O 1
ATOM 1675 N N . SER A 1 205 ? 46.238 3.030 -50.606 1.00 72.75 205 SER A N 1
ATOM 1676 C CA . SER A 1 205 ? 46.805 1.812 -51.202 1.00 72.75 205 SER A CA 1
ATOM 1677 C C . SER A 1 205 ? 46.512 1.698 -52.702 1.00 72.75 205 SER A C 1
ATOM 1679 O O . SER A 1 205 ? 47.394 1.314 -53.472 1.00 72.75 205 SER A O 1
ATOM 1681 N N . LYS A 1 206 ? 45.311 2.090 -53.156 1.00 72.62 206 LYS A N 1
ATOM 1682 C CA . LYS A 1 206 ? 44.974 2.145 -54.591 1.00 72.62 206 LYS A CA 1
ATOM 1683 C C . LYS A 1 206 ? 45.828 3.169 -55.348 1.00 72.62 206 LYS A C 1
ATOM 1685 O O . LYS A 1 206 ? 46.320 2.842 -56.425 1.00 72.62 206 LYS A O 1
ATOM 1690 N N . GLN A 1 207 ? 46.062 4.354 -54.776 1.00 71.38 207 GLN A N 1
ATOM 1691 C CA . GLN A 1 207 ? 46.932 5.372 -55.384 1.00 71.38 207 GLN A CA 1
ATOM 1692 C C . GLN A 1 207 ? 48.407 4.935 -55.466 1.00 71.38 207 GLN A C 1
ATOM 1694 O O . GLN A 1 207 ? 49.087 5.220 -56.451 1.00 71.38 207 GLN A O 1
ATOM 1699 N N . LEU A 1 208 ? 48.917 4.219 -54.457 1.00 64.88 208 LEU A N 1
ATOM 1700 C CA . LEU A 1 208 ? 50.271 3.652 -54.500 1.00 64.88 208 LEU A CA 1
ATOM 1701 C C . LEU A 1 208 ? 50.393 2.581 -55.595 1.00 64.88 208 LEU A C 1
ATOM 1703 O O . LEU A 1 208 ? 51.378 2.561 -56.333 1.00 64.88 208 LEU A O 1
ATOM 1707 N N . ARG A 1 209 ? 49.357 1.749 -55.768 1.00 56.00 209 ARG A N 1
ATOM 1708 C CA . ARG A 1 209 ? 49.309 0.705 -56.804 1.00 56.00 209 ARG A CA 1
ATOM 1709 C C . ARG A 1 209 ? 49.223 1.256 -58.231 1.00 56.00 209 ARG A C 1
ATOM 1711 O O . ARG A 1 209 ? 49.698 0.598 -59.144 1.00 56.00 209 ARG A O 1
ATOM 1718 N N . SER A 1 210 ? 48.647 2.443 -58.437 1.00 59.44 210 SER A N 1
ATOM 1719 C CA . SER A 1 210 ? 48.651 3.106 -59.751 1.00 59.44 210 SER A CA 1
ATOM 1720 C C . SER A 1 210 ? 49.973 3.809 -60.072 1.00 59.44 210 SER A C 1
ATOM 1722 O O . SER A 1 210 ? 50.244 4.086 -61.235 1.00 59.44 210 SER A O 1
ATOM 1724 N N . ARG A 1 211 ? 50.787 4.126 -59.054 1.00 56.47 211 ARG A N 1
ATOM 1725 C CA . ARG A 1 211 ? 52.054 4.861 -59.202 1.00 56.47 211 ARG A CA 1
ATOM 1726 C C . ARG A 1 211 ? 53.260 3.934 -59.381 1.00 56.47 211 ARG A C 1
ATOM 1728 O O . ARG A 1 211 ? 54.192 4.290 -60.094 1.00 56.47 211 ARG A O 1
ATOM 1735 N N . CYS A 1 212 ? 53.224 2.743 -58.788 1.00 49.56 212 CYS A N 1
ATOM 1736 C CA . CYS A 1 212 ? 54.152 1.658 -59.094 1.00 49.56 212 CYS A CA 1
ATOM 1737 C C . CYS A 1 212 ? 53.576 0.857 -60.270 1.00 49.56 212 CYS A C 1
ATOM 1739 O O . CYS A 1 212 ? 52.671 0.051 -60.065 1.00 49.56 212 CYS A O 1
ATOM 1741 N N . GLY A 1 213 ? 54.046 1.114 -61.496 1.00 49.69 213 GLY A N 1
ATOM 1742 C CA . GLY A 1 213 ? 53.627 0.382 -62.698 1.00 49.69 213 GLY A CA 1
ATOM 1743 C C . GLY A 1 213 ? 53.566 -1.128 -62.447 1.00 49.69 213 GLY A C 1
ATOM 1744 O O . GLY A 1 213 ? 54.482 -1.698 -61.858 1.00 49.69 213 GLY A O 1
ATOM 1745 N N . GLY A 1 214 ? 52.434 -1.734 -62.813 1.00 51.25 214 GLY A N 1
ATOM 1746 C CA . GLY A 1 214 ? 52.015 -3.052 -62.348 1.00 51.25 214 GLY A CA 1
ATOM 1747 C C . GLY A 1 214 ? 53.094 -4.130 -62.435 1.00 51.25 214 GLY A C 1
ATOM 1748 O O . GLY A 1 214 ? 53.557 -4.476 -63.516 1.00 51.25 214 GLY A O 1
ATOM 1749 N N . ILE A 1 215 ? 53.404 -4.727 -61.286 1.00 41.88 215 ILE A N 1
ATOM 1750 C CA . ILE A 1 215 ? 53.960 -6.075 -61.216 1.00 41.88 215 ILE A CA 1
ATOM 1751 C C . ILE A 1 215 ? 52.878 -6.932 -60.568 1.00 41.88 215 ILE A C 1
ATOM 1753 O O . ILE A 1 215 ? 52.541 -6.780 -59.392 1.00 41.88 215 ILE A O 1
ATOM 1757 N N . SER A 1 216 ? 52.264 -7.782 -61.388 1.00 56.22 216 SER A N 1
ATOM 1758 C CA . SER A 1 216 ? 51.370 -8.840 -60.938 1.00 56.22 216 SER A CA 1
ATOM 1759 C C . SER A 1 216 ? 52.119 -9.755 -59.978 1.00 56.22 216 SER A C 1
ATOM 1761 O O . SER A 1 216 ? 53.203 -10.208 -60.324 1.00 56.22 216 SER A O 1
ATOM 1763 N N . ASN A 1 217 ? 51.519 -10.086 -58.836 1.00 40.12 217 ASN A N 1
ATOM 1764 C CA . ASN A 1 217 ? 51.605 -11.432 -58.281 1.00 40.12 217 ASN A CA 1
ATOM 1765 C C . ASN A 1 217 ? 50.373 -11.712 -57.415 1.00 40.12 217 ASN A C 1
ATOM 1767 O O . ASN A 1 217 ? 49.952 -10.897 -56.593 1.00 40.12 217 ASN A O 1
ATOM 1771 N N . ASN A 1 218 ? 49.770 -12.864 -57.699 1.00 51.88 218 ASN A N 1
ATOM 1772 C CA . ASN A 1 218 ? 48.596 -13.435 -57.062 1.00 51.88 218 ASN A CA 1
ATOM 1773 C C . ASN A 1 218 ? 48.790 -13.595 -55.553 1.00 51.88 218 ASN A C 1
ATOM 1775 O O . ASN A 1 218 ? 49.602 -14.416 -55.148 1.00 51.88 218 ASN A O 1
ATOM 1779 N N . VAL A 1 219 ? 47.963 -12.921 -54.751 1.00 44.12 219 VAL A N 1
ATOM 1780 C CA . VAL A 1 219 ? 47.433 -13.471 -53.491 1.00 44.12 219 VAL A CA 1
ATOM 1781 C C . VAL A 1 219 ? 46.020 -12.911 -53.313 1.00 44.12 219 VAL A C 1
ATOM 1783 O O . VAL A 1 219 ? 45.801 -11.883 -52.675 1.00 44.12 219 VAL A O 1
ATOM 1786 N N . ILE A 1 220 ? 45.044 -13.562 -53.943 1.00 46.50 220 ILE A N 1
ATOM 1787 C CA . ILE A 1 220 ? 43.635 -13.390 -53.590 1.00 46.50 220 ILE A CA 1
ATOM 1788 C C . ILE A 1 220 ? 43.442 -14.195 -52.306 1.00 46.50 220 ILE A C 1
ATOM 1790 O O . ILE A 1 220 ? 43.258 -15.405 -52.360 1.00 46.50 220 ILE A O 1
ATOM 1794 N N . ASN A 1 221 ? 43.533 -13.537 -51.151 1.00 40.56 221 ASN A N 1
ATOM 1795 C CA . ASN A 1 221 ? 43.014 -14.090 -49.906 1.00 40.56 221 ASN A CA 1
ATOM 1796 C C . ASN A 1 221 ? 41.680 -13.391 -49.632 1.00 40.56 221 ASN A C 1
ATOM 1798 O O . ASN A 1 221 ? 41.598 -12.386 -48.927 1.00 40.56 221 ASN A O 1
ATOM 1802 N N . THR A 1 222 ? 40.632 -13.875 -50.297 1.00 43.81 222 THR A N 1
ATOM 1803 C CA . THR A 1 222 ? 39.237 -13.532 -50.012 1.00 43.81 222 THR A CA 1
ATOM 1804 C C . THR A 1 222 ? 38.861 -14.118 -48.657 1.00 43.81 222 THR A C 1
ATOM 1806 O O . THR A 1 222 ? 38.258 -15.185 -48.572 1.00 43.81 222 THR A O 1
ATOM 1809 N N . GLY A 1 223 ? 39.231 -13.420 -47.585 1.00 39.16 223 GLY A N 1
ATOM 1810 C CA . GLY A 1 223 ? 38.670 -13.633 -46.257 1.00 39.16 223 GLY A CA 1
ATOM 1811 C C . GLY A 1 223 ? 37.253 -13.070 -46.210 1.00 39.16 223 GLY A C 1
ATOM 1812 O O . GLY A 1 223 ? 37.037 -11.970 -45.708 1.00 39.16 223 GLY A O 1
ATOM 1813 N N . TYR A 1 224 ? 36.291 -13.802 -46.775 1.00 37.81 224 TYR A N 1
ATOM 1814 C CA . TYR A 1 224 ? 34.880 -13.611 -46.456 1.00 37.81 224 TYR A CA 1
ATOM 1815 C C . TYR A 1 224 ? 34.703 -13.908 -44.962 1.00 37.81 224 TYR A C 1
ATOM 1817 O O . TYR A 1 224 ? 34.723 -15.065 -44.549 1.00 37.81 224 TYR A O 1
ATOM 1825 N N . PHE A 1 225 ? 34.549 -12.868 -44.143 1.00 40.25 225 PHE A N 1
ATOM 1826 C CA . PHE A 1 225 ? 34.022 -13.020 -42.790 1.00 40.25 225 PHE A CA 1
ATOM 1827 C C . PHE A 1 225 ? 32.542 -13.400 -42.905 1.00 40.25 225 PHE A C 1
ATOM 1829 O O . PHE A 1 225 ? 31.677 -12.552 -43.116 1.00 40.25 225 PHE A O 1
ATOM 1836 N N . TYR A 1 226 ? 32.268 -14.701 -42.826 1.00 36.34 226 TYR A N 1
ATOM 1837 C CA . TYR A 1 226 ? 30.933 -15.241 -42.601 1.00 36.34 226 TYR A CA 1
ATOM 1838 C C . TYR A 1 226 ? 30.526 -14.849 -41.175 1.00 36.34 226 TYR A C 1
ATOM 1840 O O . TYR A 1 226 ? 31.125 -15.308 -40.203 1.00 36.34 226 TYR A O 1
ATOM 1848 N N . VAL A 1 227 ? 29.565 -13.935 -41.038 1.00 42.78 227 VAL A N 1
ATOM 1849 C CA . VAL A 1 227 ? 28.969 -13.613 -39.738 1.00 42.78 227 VAL A CA 1
ATOM 1850 C C . VAL A 1 227 ? 27.965 -14.722 -39.436 1.00 42.78 227 VAL A C 1
ATOM 1852 O O . VAL A 1 227 ? 26.833 -14.689 -39.918 1.00 42.78 227 VAL A O 1
ATOM 1855 N N . ASP A 1 228 ? 28.399 -15.731 -38.681 1.00 34.47 228 ASP A N 1
ATOM 1856 C CA . ASP A 1 228 ? 27.529 -16.784 -38.155 1.00 34.47 228 ASP A CA 1
ATOM 1857 C C . ASP A 1 228 ? 26.523 -16.161 -37.175 1.00 34.47 228 ASP A C 1
ATOM 1859 O O . ASP A 1 228 ? 26.778 -15.980 -35.983 1.00 34.47 228 ASP A O 1
ATOM 1863 N N . THR A 1 229 ? 25.342 -15.818 -37.683 1.00 48.28 229 THR A N 1
ATOM 1864 C CA . THR A 1 229 ? 24.169 -15.508 -36.863 1.00 48.28 229 THR A CA 1
ATOM 1865 C C . THR A 1 229 ? 23.541 -16.818 -36.399 1.00 48.28 229 THR A C 1
ATOM 1867 O O . THR A 1 229 ? 22.482 -17.238 -36.857 1.00 48.28 229 THR A O 1
ATOM 1870 N N . CYS A 1 230 ? 24.206 -17.497 -35.461 1.00 36.38 230 CYS A N 1
ATOM 1871 C CA . CYS A 1 230 ? 23.618 -18.640 -34.774 1.00 36.38 230 CYS A CA 1
ATOM 1872 C C . CYS A 1 230 ? 22.658 -18.137 -33.687 1.00 36.38 230 CYS A C 1
ATOM 1874 O O . CYS A 1 230 ? 23.005 -17.970 -32.518 1.00 36.38 230 CYS A O 1
ATOM 1876 N N . SER A 1 231 ? 21.430 -17.875 -34.131 1.00 43.44 231 SER A N 1
ATOM 1877 C CA . SER A 1 231 ? 20.232 -17.788 -33.307 1.00 43.44 231 SER A CA 1
ATOM 1878 C C . SER A 1 231 ? 20.058 -19.102 -32.537 1.00 43.44 231 SER A C 1
ATOM 1880 O O . SER A 1 231 ? 19.767 -20.141 -33.127 1.00 43.44 231 SER A O 1
ATOM 1882 N N . LYS A 1 232 ? 20.265 -19.069 -31.218 1.00 45.91 232 LYS A N 1
ATOM 1883 C CA . LYS A 1 232 ? 19.786 -20.108 -30.302 1.00 45.91 232 LYS A CA 1
ATOM 1884 C C . LYS A 1 232 ? 18.576 -19.551 -29.562 1.00 45.91 232 LYS A C 1
ATOM 1886 O O . LYS A 1 232 ? 18.728 -18.812 -28.591 1.00 45.91 232 LYS A O 1
ATOM 1891 N N . TYR A 1 233 ? 17.403 -19.877 -30.098 1.00 42.22 233 TYR A N 1
ATOM 1892 C CA . TYR A 1 233 ? 16.184 -20.046 -29.310 1.00 42.22 233 TYR A CA 1
ATOM 1893 C C . TYR A 1 233 ? 16.316 -21.276 -28.407 1.00 42.22 233 TYR A C 1
ATOM 1895 O O . TYR A 1 233 ? 17.020 -22.229 -28.819 1.00 42.22 233 TYR A O 1
#